Protein AF-A0A1J5S4M0-F1 (afdb_monomer)

Secondary structure (DSSP, 8-state):
----PEEEEEEE-GGGEETTTHHHHHHHGGGSSS---HHHHHHHHHHHHHHHHHHHT--SHHHHHHHHHHHHHHHHHHHHHHHHHHHHHHTTSSEE-TTHHHHHIIIIITS-EEEEEEE--SS-HHHHHHHHHHHHH-TT--SPPPEEETT--TTSGGGPPPTT--SS-TTS-HHHHHHHHHHHHHHHHHHHT-SEEEEES----GGGHHHHHHHHHHHSSTT--EEEEESTTHHHHHHHHHHHH--SSS--EEEEEETTEEEEEEE-

Mean predicted aligned error: 3.97 Å

Organism: NCBI:txid410659

pLDDT: mean 93.44, std 8.85, range [45.59, 98.75]

Foldseek 3Di:
DPDPAAAEEEEEEQQQKPCQCVLLQVLCVVVDPDHDDSVNSQVVLLVLQVLLQVLLPDDDPVSVVVNVVSVVVNLVSLLSSLVSLVVCVVVVVMAGPPLLLVCCCPPPLVGRHRYAYEYCGQECRSQVVVQVSCCVRPVPPPDRRHYQHLQYHSVDSNSGHGFQDALDGSSDDPVSSVVNVVSLVVLLCSLQQGAEYEYYRDPLDPSPVRVLQSNLSSLPHLNYAEYEYEEQVSVNVLVSVVVSVVDPPRNRWYWYDHSVGPPDIDGD

Sequence (268 aa):
MNLSFEKVILIVGAGAVENSWQPIIKVLEPEYNFEFDSDAANCFLALMVYQLRFLANQKDENSKQYLKQMLFDFTEIKSRVARELITFQKNKLISPRKEYFSILDKFIFQKHVKFALMSTNWDTVIDDATNYYGHSNEPISNGLIPTFHIHGSIVNPSGLYLPSEITKEPYRTESEDLNMIKNHATVAKAIADCNRVILYGLSLDPLDAELLQILGIGWDSDNLREIIVINPDHKKIAKRVKLVLNDFKRNINLIAYSPDDLTTKIQY

Nearest PDB structures (foldseek):
  6dg6-assembly5_E  TM=7.334E-01  e=8.922E-01  synthetic construct
  2zcv-assembly1_A  TM=5.964E-01  e=5.011E-01  Escherichia coli
  1as0-assembly1_A  TM=1.544E-01  e=3.143E-02  Rattus norvegicus
  2xtz-assembly1_A  TM=1.406E-01  e=4.194E-02  Arabidopsis thaliana

Structure (mmCIF, N/CA/C/O backbone):
data_AF-A0A1J5S4M0-F1
#
_entry.id   AF-A0A1J5S4M0-F1
#
loop_
_atom_site.group_PDB
_atom_site.id
_atom_site.type_symbol
_atom_site.label_atom_id
_atom_site.label_alt_id
_atom_site.label_comp_id
_atom_site.label_asym_id
_atom_site.label_entity_id
_atom_site.label_seq_id
_atom_site.pdbx_PDB_ins_code
_atom_site.Cartn_x
_atom_site.Cartn_y
_atom_site.Cartn_z
_atom_site.occupancy
_atom_site.B_iso_or_equiv
_atom_site.auth_seq_id
_atom_site.auth_comp_id
_atom_site.auth_asym_id
_atom_site.auth_atom_id
_atom_site.pdbx_PDB_model_num
ATOM 1 N N . MET A 1 1 ? -14.755 -17.682 31.868 1.00 45.59 1 MET A N 1
ATOM 2 C CA . MET A 1 1 ? -15.497 -17.257 30.660 1.00 45.59 1 MET A CA 1
ATOM 3 C C . MET A 1 1 ? -14.477 -16.811 29.630 1.00 45.59 1 MET A C 1
ATOM 5 O O . MET A 1 1 ? -13.685 -15.938 29.954 1.00 45.59 1 MET A O 1
ATOM 9 N N . ASN A 1 2 ? -14.448 -17.413 28.439 1.00 46.53 2 ASN A N 1
ATOM 10 C CA . ASN A 1 2 ? -13.639 -16.889 27.336 1.00 46.53 2 ASN A CA 1
ATOM 11 C C . ASN A 1 2 ? -14.359 -15.663 26.774 1.00 46.53 2 ASN A C 1
ATOM 13 O O . ASN A 1 2 ? -15.313 -15.811 26.015 1.00 46.53 2 ASN A O 1
ATOM 17 N N . LEU A 1 3 ? -13.942 -14.464 27.179 1.00 55.22 3 LEU A N 1
ATOM 18 C CA . LEU A 1 3 ? -14.345 -13.250 26.477 1.00 55.22 3 LEU A CA 1
ATOM 19 C C . LEU A 1 3 ? -13.780 -13.349 25.055 1.00 55.22 3 LEU A C 1
ATOM 21 O O . LEU A 1 3 ? -12.567 -13.454 24.867 1.00 55.22 3 LEU A O 1
ATOM 25 N N . SER A 1 4 ? -14.654 -13.394 24.049 1.00 75.50 4 SER A N 1
ATOM 26 C CA . SER A 1 4 ? -14.217 -13.341 22.657 1.00 75.50 4 SER A CA 1
ATOM 27 C C . SER A 1 4 ? -13.712 -11.928 22.378 1.00 75.50 4 SER A C 1
ATOM 29 O O . SER A 1 4 ? -14.512 -11.005 22.232 1.00 75.50 4 SER A O 1
ATOM 31 N N . PHE A 1 5 ? -12.394 -11.753 22.344 1.00 84.88 5 PHE A N 1
ATOM 32 C CA . PHE A 1 5 ? -11.784 -10.492 21.934 1.00 84.88 5 PHE A CA 1
ATOM 33 C C . PHE A 1 5 ? -12.183 -10.160 20.496 1.00 84.88 5 PHE A C 1
ATOM 35 O O . PHE A 1 5 ? -12.108 -11.025 19.618 1.00 84.88 5 PHE A O 1
ATOM 42 N N . GLU A 1 6 ? -12.565 -8.908 20.257 1.00 92.31 6 GLU A N 1
ATOM 43 C CA . GLU A 1 6 ? -12.747 -8.390 18.904 1.00 92.31 6 GLU A CA 1
ATOM 44 C C . GLU A 1 6 ? -11.387 -8.364 18.197 1.00 92.31 6 GLU A C 1
ATOM 46 O O . GLU A 1 6 ? -10.400 -7.885 18.755 1.00 92.31 6 GLU A O 1
ATOM 51 N N . LYS A 1 7 ? -11.317 -8.899 16.978 1.00 95.38 7 LYS A N 1
ATOM 52 C CA . LYS A 1 7 ? -10.105 -8.856 16.155 1.00 95.38 7 LYS A CA 1
ATOM 53 C C . LYS A 1 7 ? -10.170 -7.659 15.214 1.00 95.38 7 LYS A C 1
ATOM 55 O O . LYS A 1 7 ? -11.070 -7.591 14.373 1.00 95.38 7 LYS A O 1
ATOM 60 N N . VAL A 1 8 ? -9.221 -6.742 15.346 1.00 96.38 8 VAL A N 1
ATOM 61 C CA . VAL A 1 8 ? -9.161 -5.494 14.585 1.00 96.38 8 VAL A CA 1
ATOM 62 C C . VAL A 1 8 ? -7.879 -5.447 13.768 1.00 96.38 8 VAL A C 1
ATOM 64 O O . VAL A 1 8 ? -6.795 -5.725 14.281 1.00 96.38 8 VAL A O 1
ATOM 67 N N . ILE A 1 9 ? -8.005 -5.060 12.504 1.00 97.88 9 ILE A N 1
ATOM 68 C CA . ILE A 1 9 ? -6.868 -4.753 11.638 1.00 97.88 9 ILE A CA 1
ATOM 69 C C . ILE A 1 9 ? -6.902 -3.273 11.284 1.00 97.88 9 ILE A C 1
ATOM 71 O O . ILE A 1 9 ? -7.934 -2.764 10.847 1.00 97.88 9 ILE A O 1
ATOM 75 N N . LEU A 1 10 ? -5.764 -2.601 11.437 1.00 98.50 10 LEU A N 1
ATOM 76 C CA . LEU A 1 10 ? -5.529 -1.274 10.875 1.00 98.50 10 LEU A CA 1
ATOM 77 C C . LEU A 1 10 ? -4.676 -1.430 9.619 1.00 98.50 10 LEU A C 1
ATOM 79 O O . LEU A 1 10 ? -3.572 -1.957 9.697 1.00 98.50 10 LEU A O 1
ATOM 83 N N . ILE A 1 11 ? -5.188 -0.972 8.481 1.00 98.62 11 ILE A N 1
ATOM 84 C CA . ILE A 1 11 ? -4.469 -0.926 7.210 1.00 98.62 11 ILE A CA 1
ATOM 85 C C . ILE A 1 11 ? -4.156 0.535 6.903 1.00 98.62 11 ILE A C 1
ATOM 87 O O . ILE A 1 11 ? -5.069 1.356 6.759 1.00 98.62 11 ILE A O 1
ATOM 91 N N . VAL A 1 12 ? -2.869 0.859 6.823 1.00 98.56 12 VAL A N 1
ATOM 92 C CA . VAL A 1 12 ? -2.384 2.219 6.580 1.00 98.56 12 VAL A CA 1
ATOM 93 C C . VAL A 1 12 ? -1.780 2.364 5.192 1.00 98.56 12 VAL A C 1
ATOM 95 O O . VAL A 1 12 ? -1.113 1.456 4.695 1.00 98.56 12 VAL A O 1
ATOM 98 N N . GLY A 1 13 ? -2.017 3.525 4.586 1.00 97.94 13 GLY A N 1
ATOM 99 C CA . GLY A 1 13 ? -1.415 3.927 3.320 1.00 97.94 13 GLY A CA 1
ATOM 100 C C . GLY A 1 13 ? -0.542 5.165 3.430 1.00 97.94 13 GLY A C 1
ATOM 101 O O . GLY A 1 13 ? -0.334 5.710 4.517 1.00 97.94 13 GLY A O 1
ATOM 102 N N . ALA A 1 14 ? -0.055 5.642 2.283 1.00 97.38 14 ALA A N 1
ATOM 103 C CA . ALA A 1 14 ? 0.896 6.752 2.226 1.00 97.38 14 ALA A CA 1
ATOM 104 C C . ALA A 1 14 ? 0.300 8.046 2.799 1.00 97.38 14 ALA A C 1
ATOM 106 O O . ALA A 1 14 ? 1.023 8.900 3.307 1.00 97.38 14 ALA A O 1
ATOM 107 N N . GLY A 1 15 ? -1.031 8.175 2.781 1.00 97.75 15 GLY A N 1
ATOM 108 C CA . GLY A 1 15 ? -1.745 9.281 3.404 1.00 97.75 15 GLY A CA 1
ATOM 109 C C . GLY A 1 15 ? -1.655 9.305 4.932 1.00 97.75 15 GLY A C 1
ATOM 110 O O . GLY A 1 15 ? -1.997 10.328 5.505 1.00 97.75 15 GLY A O 1
ATOM 111 N N . ALA A 1 16 ? -1.193 8.241 5.597 1.00 98.31 16 ALA A N 1
ATOM 112 C CA . ALA A 1 16 ? -0.972 8.212 7.046 1.00 98.31 16 ALA A CA 1
ATOM 113 C C . ALA A 1 16 ? 0.348 8.881 7.475 1.00 98.31 16 ALA A C 1
ATOM 115 O O . ALA A 1 16 ? 0.524 9.190 8.656 1.00 98.31 16 ALA A O 1
ATOM 116 N N . VAL A 1 17 ? 1.260 9.109 6.525 1.00 98.56 17 VAL A N 1
ATOM 117 C CA . VAL A 1 17 ? 2.604 9.648 6.749 1.00 98.56 17 VAL A CA 1
ATOM 118 C C . VAL A 1 17 ? 2.726 11.005 6.052 1.00 98.56 17 VAL A C 1
ATOM 120 O O . VAL A 1 17 ? 2.427 11.154 4.866 1.00 98.56 17 VAL A O 1
ATOM 123 N N . GLU A 1 18 ? 3.142 12.022 6.798 1.00 98.31 18 GLU A N 1
ATOM 124 C CA . GLU A 1 18 ? 3.438 13.350 6.266 1.00 98.31 18 GLU A CA 1
ATOM 125 C C . GLU A 1 18 ? 4.627 13.270 5.310 1.00 98.31 18 GLU A C 1
ATOM 127 O O . GLU A 1 18 ? 5.632 12.631 5.614 1.00 98.31 18 GLU A O 1
ATOM 132 N N . ASN A 1 19 ? 4.505 13.918 4.147 1.00 97.94 19 ASN A N 1
ATOM 133 C CA . ASN A 1 19 ? 5.546 13.971 3.114 1.00 97.94 19 ASN A CA 1
ATOM 134 C C . ASN A 1 19 ? 6.001 12.601 2.574 1.00 97.94 19 ASN A C 1
ATOM 136 O O . ASN A 1 19 ? 7.092 12.498 2.019 1.00 97.94 19 ASN A O 1
ATOM 140 N N . SER A 1 20 ? 5.171 11.560 2.682 1.00 97.50 20 SER A N 1
ATOM 141 C CA . SER A 1 20 ? 5.518 10.175 2.317 1.00 97.50 20 SER A CA 1
ATOM 142 C C . SER A 1 20 ? 6.059 9.982 0.898 1.00 97.50 20 SER A C 1
ATOM 144 O O . SER A 1 20 ? 6.925 9.138 0.691 1.00 97.50 20 SER A O 1
ATOM 146 N N . TRP A 1 21 ? 5.600 10.781 -0.070 1.00 97.75 21 TRP A N 1
ATOM 147 C CA . TRP A 1 21 ? 6.059 10.714 -1.463 1.00 97.75 21 TRP A CA 1
ATOM 148 C C . TRP A 1 21 ? 7.329 11.523 -1.760 1.00 97.75 21 TRP A C 1
ATOM 150 O O . TRP A 1 21 ? 7.978 11.275 -2.773 1.00 97.75 21 TRP A O 1
ATOM 160 N N . GLN A 1 22 ? 7.728 12.451 -0.887 1.00 98.12 22 GLN A N 1
ATOM 161 C CA . GLN A 1 22 ? 8.895 13.317 -1.114 1.00 98.12 22 GLN A CA 1
ATOM 162 C C . GLN A 1 22 ? 10.226 12.558 -1.300 1.00 98.12 22 GLN A C 1
ATOM 164 O O . GLN A 1 22 ? 10.984 12.923 -2.199 1.00 98.12 22 GLN A O 1
ATOM 169 N N . PRO A 1 23 ? 10.525 11.477 -0.549 1.00 98.06 23 PRO A N 1
ATOM 170 C CA . PRO A 1 23 ? 11.720 10.668 -0.793 1.00 98.06 23 PRO A CA 1
ATOM 171 C C . PRO A 1 23 ? 11.726 10.023 -2.185 1.00 98.06 23 PRO A C 1
ATOM 173 O O . PRO A 1 23 ? 12.778 9.904 -2.804 1.00 98.06 23 PRO A O 1
ATOM 176 N N . ILE A 1 24 ? 10.554 9.613 -2.685 1.00 97.69 24 ILE A N 1
ATOM 177 C CA . ILE A 1 24 ? 10.406 8.981 -4.001 1.00 97.69 24 ILE A CA 1
ATOM 178 C C . ILE A 1 24 ? 10.642 10.028 -5.090 1.00 97.69 24 ILE A C 1
ATOM 180 O O . ILE A 1 24 ? 11.459 9.812 -5.980 1.00 97.69 24 ILE A O 1
ATOM 184 N N . ILE A 1 25 ? 9.977 11.179 -4.974 1.00 97.69 25 ILE A N 1
ATOM 185 C CA . ILE A 1 25 ? 10.118 12.318 -5.888 1.00 97.69 25 ILE A CA 1
ATOM 186 C C . ILE A 1 25 ? 11.590 12.723 -6.010 1.00 97.69 25 ILE A C 1
ATOM 188 O O . ILE A 1 25 ? 12.125 12.762 -7.113 1.00 97.69 25 ILE A O 1
ATOM 192 N N . LYS A 1 26 ? 12.291 12.882 -4.882 1.00 96.88 26 LYS A N 1
ATOM 193 C CA . LYS A 1 26 ? 13.714 13.249 -4.861 1.00 96.88 26 LYS A CA 1
ATOM 194 C C . LYS A 1 26 ? 14.628 12.240 -5.566 1.00 96.88 26 LYS A C 1
ATOM 196 O O . LYS A 1 26 ? 15.688 12.614 -6.063 1.00 96.88 26 LYS A O 1
ATOM 201 N N . VAL A 1 27 ? 14.257 10.958 -5.586 1.00 96.56 27 VAL A N 1
ATOM 202 C CA . VAL A 1 27 ? 15.018 9.930 -6.310 1.00 96.56 27 VAL A CA 1
ATOM 203 C C . VAL A 1 27 ? 14.788 10.022 -7.814 1.00 96.56 27 VAL A C 1
ATOM 205 O O . VAL A 1 27 ? 15.742 9.791 -8.557 1.00 96.56 27 VAL A O 1
ATOM 208 N N . LEU A 1 28 ? 13.565 10.344 -8.242 1.00 95.31 28 LEU A N 1
ATOM 209 C CA . LEU A 1 28 ? 13.167 10.378 -9.649 1.00 95.31 28 LEU A CA 1
ATOM 210 C C . LEU A 1 28 ? 13.537 11.701 -10.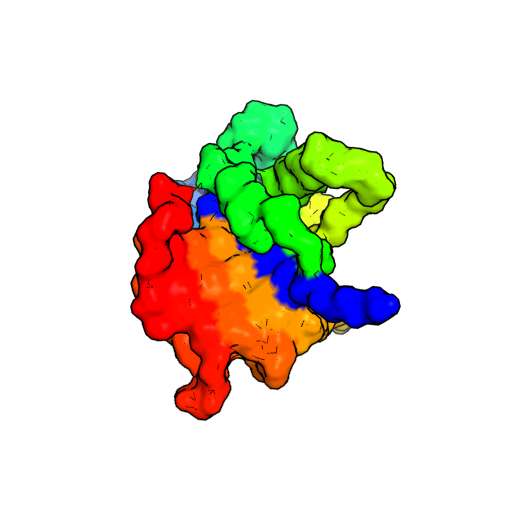337 1.00 95.31 28 LEU A C 1
ATOM 212 O O . LEU A 1 28 ? 14.065 11.672 -11.442 1.00 95.31 28 LEU A O 1
ATOM 216 N N . GLU A 1 29 ? 13.330 12.851 -9.694 1.00 93.31 29 GLU A N 1
ATOM 217 C CA . GLU A 1 29 ? 13.546 14.184 -10.288 1.00 93.31 29 GLU A CA 1
ATOM 218 C C . GLU A 1 29 ? 14.897 14.372 -11.004 1.00 93.31 29 GLU A C 1
ATOM 220 O O . GLU A 1 29 ? 14.894 14.888 -12.119 1.00 93.31 29 GLU A O 1
ATOM 225 N N . PRO A 1 30 ? 16.059 13.953 -10.458 1.00 89.38 30 PRO A N 1
ATOM 226 C CA . PRO A 1 30 ? 17.343 14.197 -11.118 1.00 89.38 30 PRO A CA 1
ATOM 227 C C . PRO A 1 30 ? 17.519 13.464 -12.454 1.00 89.38 30 PRO A C 1
ATOM 229 O O . PRO A 1 30 ? 18.413 13.805 -13.226 1.00 89.38 30 PRO A O 1
ATOM 232 N N . GLU A 1 31 ? 16.718 12.431 -12.710 1.00 83.12 31 GLU A N 1
ATOM 233 C CA . GLU A 1 31 ? 16.812 11.611 -13.918 1.00 83.12 31 GLU A CA 1
ATOM 234 C C . GLU A 1 31 ? 15.935 12.117 -15.058 1.00 83.12 31 GLU A C 1
ATOM 236 O O . GLU A 1 31 ? 16.174 11.760 -16.215 1.00 83.12 31 GLU A O 1
ATOM 241 N N . TYR A 1 32 ? 14.934 12.947 -14.757 1.00 82.94 32 TYR A N 1
ATOM 242 C CA . TYR A 1 32 ? 13.936 13.345 -15.738 1.00 82.94 32 TYR A CA 1
ATOM 243 C C . TYR A 1 32 ? 13.720 14.856 -15.745 1.00 82.94 32 TYR A C 1
ATOM 245 O O . TYR A 1 32 ? 13.587 15.508 -14.719 1.00 82.94 32 TYR A O 1
ATOM 253 N N . ASN A 1 33 ? 13.625 15.425 -16.945 1.00 83.12 33 ASN A N 1
ATOM 254 C CA . ASN A 1 33 ? 13.438 16.864 -17.144 1.00 83.12 33 ASN A CA 1
ATOM 255 C C . ASN A 1 33 ? 11.969 17.304 -16.971 1.00 83.12 33 ASN A C 1
ATOM 257 O O . ASN A 1 33 ? 11.473 18.107 -17.763 1.00 83.12 33 ASN A O 1
ATOM 261 N N . PHE A 1 34 ? 11.250 16.757 -15.989 1.00 87.50 34 PHE A N 1
ATOM 262 C CA . PHE A 1 34 ? 9.882 17.164 -15.666 1.00 87.50 34 PHE A CA 1
ATOM 263 C C . PHE A 1 34 ? 9.623 17.129 -14.157 1.00 87.50 34 PHE A C 1
ATOM 265 O O . PHE A 1 34 ? 10.281 16.407 -13.414 1.00 87.50 34 PHE A O 1
ATOM 272 N N . GLU A 1 35 ? 8.671 17.949 -13.715 1.00 90.81 35 GLU A N 1
ATOM 273 C CA . GLU A 1 35 ? 8.279 18.064 -12.310 1.00 90.81 35 GLU A CA 1
ATOM 274 C C . GLU A 1 35 ? 7.482 16.832 -11.865 1.00 90.81 35 GLU A C 1
ATOM 276 O O . GLU A 1 35 ? 6.580 16.378 -12.575 1.00 90.81 35 GLU A O 1
ATOM 281 N N . PHE A 1 36 ? 7.802 16.305 -10.684 1.00 93.56 36 PHE A N 1
ATOM 282 C CA . PHE A 1 36 ? 7.083 15.188 -10.085 1.00 93.56 36 PHE A CA 1
ATOM 283 C C . PHE A 1 36 ? 6.267 15.651 -8.879 1.00 93.56 36 PHE A C 1
ATOM 285 O O . PHE A 1 36 ? 6.813 16.105 -7.877 1.00 93.56 36 PHE A O 1
ATOM 292 N N . ASP A 1 37 ? 4.958 15.423 -8.928 1.00 95.62 37 ASP A N 1
ATOM 293 C CA . ASP A 1 37 ? 4.150 15.272 -7.721 1.00 95.62 37 ASP A CA 1
ATOM 294 C C . ASP A 1 37 ? 3.962 13.780 -7.372 1.00 95.62 37 ASP A C 1
ATOM 296 O O . ASP A 1 37 ? 4.528 12.881 -8.007 1.00 95.62 37 ASP A O 1
ATOM 300 N N . SER A 1 38 ? 3.173 13.493 -6.332 1.00 94.81 38 SER A N 1
ATOM 301 C CA . SER A 1 38 ? 2.902 12.111 -5.916 1.00 94.81 38 SER A CA 1
ATOM 302 C C . SER A 1 38 ? 2.201 11.279 -6.993 1.00 94.81 38 SER A C 1
ATOM 304 O O . SER A 1 38 ? 2.439 10.076 -7.073 1.00 94.81 38 SER A O 1
ATOM 306 N N . ASP A 1 39 ? 1.328 11.890 -7.798 1.00 94.88 39 ASP A N 1
ATOM 307 C CA . ASP A 1 39 ? 0.567 11.181 -8.830 1.00 94.88 39 ASP A CA 1
ATOM 308 C C . ASP A 1 39 ? 1.445 10.894 -10.053 1.00 94.88 39 ASP A C 1
ATOM 310 O O . ASP A 1 39 ? 1.473 9.765 -10.546 1.00 94.88 39 ASP A O 1
ATOM 314 N N . ALA A 1 40 ? 2.256 11.870 -10.468 1.00 95.69 40 ALA A N 1
ATOM 315 C CA . ALA A 1 40 ? 3.255 11.718 -11.517 1.00 95.69 40 ALA A CA 1
ATOM 316 C C . ALA A 1 40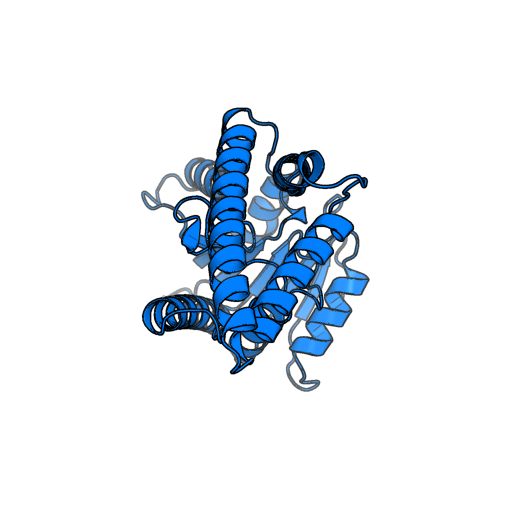 ? 4.285 10.636 -11.162 1.00 95.69 40 ALA A C 1
ATOM 318 O O . ALA A 1 40 ? 4.591 9.787 -12.001 1.00 95.69 40 ALA A O 1
ATOM 319 N N . ALA A 1 41 ? 4.775 10.606 -9.917 1.00 96.06 41 ALA A N 1
ATOM 320 C CA . ALA A 1 41 ? 5.699 9.570 -9.452 1.00 96.06 41 ALA A CA 1
ATOM 321 C C . ALA A 1 41 ? 5.043 8.179 -9.476 1.00 96.06 41 ALA A C 1
ATOM 323 O O . ALA A 1 41 ? 5.632 7.218 -9.973 1.00 96.06 41 ALA A O 1
ATOM 324 N N . ASN A 1 42 ? 3.801 8.077 -8.996 1.00 95.69 42 ASN A N 1
ATOM 325 C CA . ASN A 1 42 ? 3.028 6.837 -9.011 1.00 95.69 42 ASN A CA 1
ATOM 326 C C . ASN A 1 42 ? 2.802 6.316 -10.447 1.00 95.69 42 ASN A C 1
ATOM 328 O O . ASN A 1 42 ? 3.066 5.148 -10.740 1.00 95.69 42 ASN A O 1
ATOM 332 N N . CYS A 1 43 ? 2.391 7.195 -11.366 1.00 95.88 43 CYS A N 1
ATOM 333 C CA . CYS A 1 43 ? 2.196 6.871 -12.780 1.00 95.88 43 CYS A CA 1
ATOM 334 C C . CYS A 1 43 ? 3.503 6.481 -13.477 1.00 95.88 43 CYS A C 1
ATOM 336 O O . CYS A 1 43 ? 3.521 5.542 -14.272 1.00 95.88 43 CYS A O 1
ATOM 338 N N . PHE A 1 44 ? 4.599 7.179 -13.180 1.00 95.75 44 PHE A N 1
ATOM 339 C CA . PHE A 1 44 ? 5.907 6.889 -13.757 1.00 95.75 44 PHE A CA 1
ATOM 340 C C . PHE A 1 44 ? 6.389 5.484 -13.380 1.00 95.75 44 PHE A C 1
ATOM 342 O O . PHE A 1 44 ? 6.766 4.700 -14.252 1.00 95.75 44 PHE A O 1
ATO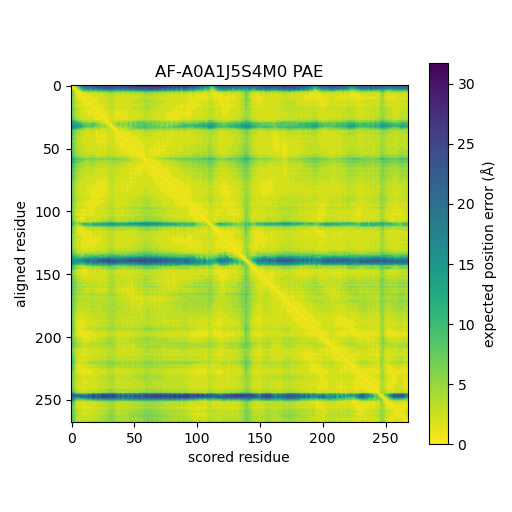M 349 N N . LEU A 1 45 ? 6.302 5.121 -12.098 1.00 96.44 45 LEU A N 1
ATOM 350 C CA . LEU A 1 45 ? 6.680 3.783 -11.646 1.00 96.44 45 LEU A CA 1
ATOM 351 C C . LEU A 1 45 ? 5.764 2.700 -12.246 1.00 96.44 45 LEU A C 1
ATOM 353 O O . LEU A 1 45 ? 6.255 1.649 -12.658 1.00 96.44 45 LEU A O 1
ATOM 357 N N . ALA A 1 46 ? 4.461 2.970 -12.386 1.00 97.06 46 ALA A N 1
ATOM 358 C CA . ALA A 1 46 ? 3.536 2.064 -13.073 1.00 97.06 46 ALA A CA 1
ATOM 359 C C . ALA A 1 46 ? 3.895 1.870 -14.559 1.00 97.06 46 ALA A C 1
ATOM 361 O O . ALA A 1 46 ? 3.827 0.753 -15.083 1.00 97.06 46 ALA A O 1
ATOM 362 N N . LEU A 1 47 ? 4.324 2.936 -15.243 1.00 96.38 47 LEU A N 1
ATOM 363 C CA . LEU A 1 47 ? 4.787 2.868 -16.629 1.00 96.38 47 LEU A CA 1
ATOM 364 C C . LEU A 1 47 ? 6.032 1.982 -16.758 1.00 96.38 47 LEU A C 1
ATOM 366 O O . LEU A 1 47 ? 6.090 1.155 -17.669 1.00 96.38 47 LEU A O 1
ATOM 370 N N . MET A 1 48 ? 6.992 2.102 -15.836 1.00 96.19 48 MET A N 1
ATOM 371 C CA . MET A 1 48 ? 8.172 1.231 -15.809 1.00 96.19 48 MET A CA 1
ATOM 372 C C . MET A 1 48 ? 7.788 -0.247 -15.667 1.00 96.19 48 MET A C 1
ATOM 374 O O . MET A 1 48 ? 8.289 -1.092 -16.410 1.00 96.19 48 MET A O 1
ATOM 378 N N . VAL A 1 49 ? 6.860 -0.564 -14.757 1.00 97.50 49 VAL A N 1
ATOM 379 C CA . VAL A 1 49 ? 6.342 -1.931 -14.572 1.00 97.50 49 VAL A CA 1
ATOM 380 C C . VAL A 1 49 ? 5.700 -2.449 -15.859 1.00 97.50 49 VAL A C 1
ATOM 382 O O . VAL A 1 49 ? 5.968 -3.573 -16.290 1.00 97.50 49 VAL A O 1
ATOM 385 N N . TYR A 1 50 ? 4.891 -1.626 -16.530 1.00 97.62 50 TYR A N 1
ATOM 386 C CA . TYR A 1 50 ? 4.288 -2.006 -17.805 1.00 97.62 50 TYR A CA 1
ATOM 387 C C . TYR A 1 50 ? 5.336 -2.263 -18.899 1.00 97.62 50 TYR A C 1
ATOM 389 O O . TYR A 1 50 ? 5.226 -3.241 -19.640 1.00 97.62 50 TYR A O 1
ATOM 397 N N . GLN A 1 51 ? 6.376 -1.432 -18.989 1.00 97.31 51 GLN A N 1
ATOM 398 C CA . GLN A 1 51 ? 7.469 -1.620 -19.946 1.00 97.31 51 GLN A CA 1
ATOM 399 C C . GLN A 1 51 ? 8.235 -2.926 -19.693 1.00 97.31 51 GLN A C 1
ATOM 401 O O . GLN A 1 51 ? 8.500 -3.668 -20.641 1.00 97.31 51 GLN A O 1
ATOM 406 N N . LEU A 1 52 ? 8.518 -3.260 -18.430 1.00 97.75 52 LEU A N 1
ATOM 407 C CA . LEU A 1 52 ? 9.128 -4.542 -18.065 1.00 97.75 52 LEU A CA 1
ATOM 408 C C . LEU A 1 52 ? 8.261 -5.726 -18.499 1.00 97.75 52 LEU A C 1
ATOM 410 O O . LEU A 1 52 ? 8.766 -6.660 -19.123 1.00 97.75 52 LEU A O 1
ATOM 414 N N . ARG A 1 53 ? 6.947 -5.676 -18.241 1.00 97.75 53 ARG A N 1
ATOM 415 C CA . ARG A 1 53 ? 6.003 -6.706 -18.710 1.00 97.75 53 ARG A CA 1
ATOM 416 C C . ARG A 1 53 ? 6.004 -6.832 -20.224 1.00 97.75 53 ARG A C 1
ATOM 418 O O . ARG A 1 53 ? 5.992 -7.945 -20.747 1.00 97.75 53 ARG A O 1
ATOM 425 N N . PHE A 1 54 ? 5.994 -5.705 -20.930 1.00 97.75 54 PHE A N 1
ATOM 426 C CA . PHE A 1 54 ? 5.999 -5.692 -22.385 1.00 97.75 54 PHE A CA 1
ATOM 427 C C . PHE A 1 54 ? 7.251 -6.383 -22.936 1.00 97.75 54 PHE A C 1
ATOM 429 O O . PHE A 1 54 ? 7.119 -7.285 -23.764 1.00 97.75 54 PHE A O 1
ATOM 436 N N . LEU A 1 55 ? 8.435 -6.012 -22.436 1.00 97.81 55 LEU A N 1
ATOM 437 C CA . LEU A 1 55 ? 9.719 -6.576 -22.859 1.00 97.81 55 LEU A CA 1
ATOM 438 C C . LEU A 1 55 ? 9.866 -8.056 -22.490 1.00 97.81 55 LEU A C 1
ATOM 440 O O . LEU A 1 55 ? 10.329 -8.840 -23.314 1.00 97.81 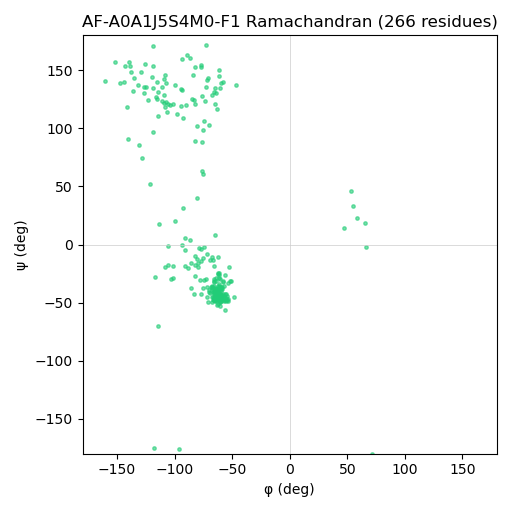55 LEU A O 1
ATOM 444 N N . ALA A 1 56 ? 9.422 -8.459 -21.298 1.00 97.38 56 ALA A N 1
ATOM 445 C CA . ALA A 1 56 ? 9.475 -9.851 -20.842 1.00 97.38 56 ALA A CA 1
ATOM 446 C C . ALA A 1 56 ? 8.651 -10.815 -21.707 1.00 97.38 56 ALA A C 1
ATOM 448 O O . ALA A 1 56 ? 8.952 -12.005 -21.767 1.00 97.38 56 ALA A O 1
ATOM 449 N N . ASN A 1 57 ? 7.633 -10.307 -22.405 1.00 96.81 57 ASN A N 1
ATOM 450 C CA . ASN A 1 57 ? 6.809 -11.099 -23.315 1.00 96.81 57 ASN A CA 1
ATOM 451 C C . ASN A 1 57 ? 7.327 -11.118 -24.766 1.00 96.81 57 ASN A C 1
ATOM 453 O O . ASN A 1 57 ? 6.769 -11.836 -25.601 1.00 96.81 57 ASN A O 1
ATOM 457 N N . GLN A 1 58 ? 8.380 -10.359 -25.090 1.00 96.94 58 GLN A N 1
ATOM 458 C CA . GLN A 1 58 ? 8.990 -10.380 -26.420 1.00 96.94 58 GLN A CA 1
ATOM 459 C C . GLN A 1 58 ? 9.966 -11.552 -26.576 1.00 96.94 58 GLN A C 1
ATOM 461 O O . GLN A 1 58 ? 10.556 -12.043 -25.615 1.00 96.94 58 GLN A O 1
ATOM 466 N N . LYS A 1 59 ? 10.150 -12.013 -27.819 1.00 94.50 59 LYS A N 1
ATOM 467 C CA . LYS A 1 59 ? 11.001 -13.176 -28.134 1.00 94.50 59 LYS A CA 1
ATOM 468 C C . LYS A 1 59 ? 12.335 -12.817 -28.789 1.00 94.50 59 LYS A C 1
ATOM 470 O O . LYS A 1 59 ? 13.220 -13.672 -28.819 1.00 94.50 59 LYS A O 1
ATOM 475 N N . ASP A 1 60 ? 12.475 -11.610 -29.332 1.00 97.19 60 ASP A N 1
ATOM 476 C CA . ASP A 1 60 ? 13.673 -11.188 -30.055 1.00 97.19 60 ASP A CA 1
ATOM 477 C C . ASP A 1 60 ? 14.837 -10.837 -29.110 1.00 97.19 60 ASP A C 1
ATOM 479 O O . ASP A 1 60 ? 14.641 -10.458 -27.955 1.00 97.19 60 ASP A O 1
ATOM 483 N N . GLU A 1 61 ? 16.070 -10.982 -29.603 1.00 96.06 61 GLU A N 1
ATOM 484 C CA . GLU A 1 61 ? 17.283 -10.776 -28.799 1.00 96.06 61 GLU A CA 1
ATOM 485 C C . GLU A 1 61 ? 17.468 -9.322 -28.346 1.00 96.06 61 GLU A C 1
ATOM 487 O O . GLU A 1 61 ? 17.950 -9.089 -27.236 1.00 96.06 61 GLU A O 1
ATOM 492 N N . ASN A 1 62 ? 17.028 -8.344 -29.147 1.00 96.19 62 ASN A N 1
ATOM 493 C CA . ASN A 1 62 ? 17.131 -6.936 -28.766 1.00 96.19 62 ASN A CA 1
ATOM 494 C C . ASN A 1 62 ? 16.255 -6.662 -27.539 1.00 96.19 62 ASN A C 1
ATOM 496 O O . ASN A 1 62 ? 16.738 -6.109 -26.553 1.00 96.19 62 ASN A O 1
ATOM 500 N N . SER A 1 63 ? 14.997 -7.113 -27.548 1.00 96.56 63 SER A N 1
ATOM 501 C CA . SER A 1 63 ? 14.090 -6.968 -26.404 1.00 96.56 63 SER A CA 1
ATOM 502 C C . SER A 1 63 ? 14.620 -7.644 -25.137 1.00 96.56 63 SER A C 1
ATOM 504 O O . SER A 1 63 ? 14.493 -7.076 -24.054 1.00 96.56 63 SER A O 1
ATOM 506 N N . LYS A 1 64 ? 15.276 -8.809 -25.243 1.00 95.69 64 LYS A N 1
ATOM 507 C CA . LYS A 1 64 ? 15.924 -9.466 -24.089 1.00 95.69 64 LYS A CA 1
ATOM 508 C C . LYS A 1 64 ? 17.084 -8.644 -23.528 1.00 95.69 64 LYS A C 1
ATOM 510 O O . LYS A 1 64 ? 17.240 -8.553 -22.310 1.00 95.69 64 LYS A O 1
ATOM 515 N N . GLN A 1 65 ? 17.896 -8.040 -24.397 1.00 96.25 65 GLN A N 1
ATOM 516 C CA . GLN A 1 65 ? 18.983 -7.162 -23.970 1.00 96.25 65 GLN A CA 1
ATOM 517 C C . GLN A 1 65 ? 18.440 -5.909 -23.270 1.00 96.25 65 GLN A C 1
ATOM 519 O O . GLN A 1 65 ? 18.930 -5.555 -22.197 1.00 96.25 65 GLN A O 1
ATOM 524 N N . TYR A 1 66 ? 17.397 -5.285 -23.828 1.00 97.12 66 TYR A N 1
ATOM 525 C CA . TYR A 1 66 ? 16.721 -4.148 -23.200 1.00 97.12 66 TYR A CA 1
ATOM 526 C C . TYR A 1 66 ? 16.084 -4.521 -21.862 1.00 97.12 66 TYR A C 1
ATOM 528 O O . TYR A 1 66 ? 16.253 -3.784 -20.895 1.00 97.12 66 TYR A O 1
ATOM 536 N N . LEU A 1 67 ? 15.426 -5.681 -21.766 1.00 97.69 67 LEU A N 1
ATOM 537 C CA . LEU A 1 67 ? 14.857 -6.175 -20.511 1.00 97.69 67 LEU A CA 1
ATOM 538 C C . LEU A 1 67 ? 15.925 -6.287 -19.423 1.00 97.69 67 LEU A C 1
ATOM 540 O O . LEU A 1 67 ? 15.698 -5.860 -18.297 1.00 97.69 67 LEU A O 1
ATOM 544 N N . LYS A 1 68 ? 17.101 -6.833 -19.755 1.00 97.19 68 LYS A N 1
ATOM 545 C CA . LYS A 1 68 ? 18.204 -6.966 -18.798 1.00 97.19 68 LYS A CA 1
ATOM 546 C C . LYS A 1 68 ? 18.667 -5.607 -18.268 1.00 97.19 68 LYS A C 1
ATOM 548 O O . LYS A 1 68 ? 18.904 -5.488 -17.069 1.00 97.19 68 LYS A O 1
ATOM 553 N N . GLN A 1 69 ? 18.788 -4.607 -19.142 1.00 96.81 69 GLN A N 1
ATOM 554 C CA . GLN A 1 69 ? 19.143 -3.248 -18.730 1.00 96.81 69 GLN A CA 1
ATOM 555 C C . GLN A 1 69 ? 18.043 -2.636 -17.858 1.00 96.81 69 GLN A C 1
ATOM 557 O O . GLN A 1 69 ? 18.320 -2.184 -16.754 1.00 96.81 69 GLN A O 1
ATOM 562 N N . MET A 1 70 ? 16.784 -2.715 -18.292 1.00 96.75 70 MET A N 1
ATOM 563 C CA . MET A 1 70 ? 15.665 -2.164 -17.529 1.00 96.75 70 MET A CA 1
ATOM 564 C C . MET A 1 70 ? 15.491 -2.831 -16.163 1.00 96.75 70 MET A C 1
ATOM 566 O O . MET A 1 70 ? 15.150 -2.152 -15.204 1.00 96.75 70 MET A O 1
ATOM 570 N N . LEU A 1 71 ? 15.742 -4.137 -16.039 1.00 97.06 71 LEU A N 1
ATOM 571 C CA . LEU A 1 71 ? 15.719 -4.827 -14.746 1.00 97.06 71 LEU A CA 1
ATOM 572 C C . LEU A 1 71 ? 16.832 -4.348 -13.809 1.00 97.06 71 LEU A C 1
ATOM 574 O O . LEU A 1 71 ? 16.613 -4.258 -12.598 1.00 97.06 71 LEU A O 1
ATOM 578 N N . PHE A 1 72 ? 18.009 -4.031 -14.356 1.00 96.50 72 PHE A N 1
ATOM 579 C CA . PHE A 1 72 ? 19.090 -3.420 -13.588 1.00 96.50 72 PHE A CA 1
ATOM 580 C C . PHE A 1 72 ? 18.660 -2.043 -13.064 1.00 96.50 72 PHE A C 1
ATOM 582 O O . PHE A 1 72 ? 18.682 -1.831 -11.851 1.00 96.50 72 PHE A O 1
ATOM 589 N N . ASP A 1 73 ? 18.165 -1.171 -13.946 1.00 94.62 73 ASP A N 1
ATOM 590 C CA . ASP A 1 73 ? 17.722 0.185 -13.592 1.00 94.62 73 ASP A CA 1
ATOM 591 C C . ASP A 1 73 ? 16.561 0.146 -12.579 1.00 94.62 73 ASP A C 1
ATOM 593 O O . ASP A 1 73 ? 16.546 0.865 -11.582 1.00 94.62 73 ASP A O 1
ATOM 597 N N . PHE A 1 74 ? 15.612 -0.774 -12.769 1.00 95.38 74 PHE A N 1
ATOM 598 C CA . PHE A 1 74 ? 14.485 -1.002 -11.865 1.00 95.38 74 PHE A CA 1
ATOM 599 C C . PHE A 1 74 ? 14.933 -1.417 -10.457 1.00 95.38 74 PHE A C 1
ATOM 601 O O . PHE A 1 74 ? 14.433 -0.903 -9.452 1.00 95.38 74 PHE A O 1
ATOM 608 N N . THR A 1 75 ? 15.912 -2.320 -10.369 1.00 95.94 75 THR A N 1
ATOM 609 C CA . THR A 1 75 ? 16.504 -2.748 -9.092 1.00 95.94 75 THR A CA 1
ATOM 610 C C . THR A 1 75 ? 17.275 -1.606 -8.426 1.00 95.94 75 THR A C 1
ATOM 612 O O . THR A 1 75 ? 17.232 -1.442 -7.198 1.00 95.94 75 THR A O 1
ATOM 615 N N . GLU A 1 76 ? 17.962 -0.785 -9.222 1.00 96.06 76 GLU A N 1
ATOM 616 C CA . GLU A 1 76 ? 18.675 0.392 -8.738 1.00 96.06 76 GLU A CA 1
ATOM 617 C C . GLU A 1 76 ? 17.710 1.433 -8.155 1.00 96.06 76 GLU A C 1
ATOM 619 O O . GLU A 1 76 ? 17.935 1.912 -7.039 1.00 96.06 76 GLU A O 1
ATOM 624 N N . ILE A 1 77 ? 16.602 1.725 -8.845 1.00 96.19 77 ILE A N 1
ATOM 625 C CA . ILE A 1 77 ? 15.567 2.654 -8.373 1.00 96.19 77 ILE A CA 1
ATOM 626 C C . ILE A 1 77 ? 14.984 2.178 -7.044 1.00 96.19 77 ILE A C 1
ATOM 628 O O . ILE A 1 77 ? 14.970 2.954 -6.088 1.00 96.19 77 ILE A O 1
ATOM 632 N N . LYS A 1 78 ? 14.596 0.899 -6.921 1.00 97.38 78 LYS A N 1
ATOM 633 C CA . LYS A 1 78 ? 14.119 0.330 -5.644 1.00 97.38 78 LYS A CA 1
ATOM 634 C C . LYS A 1 78 ? 15.134 0.540 -4.515 1.00 97.38 78 LYS A C 1
ATOM 636 O O . LYS A 1 78 ? 14.783 0.972 -3.415 1.00 97.38 78 LYS A O 1
ATOM 641 N N . SER A 1 79 ? 16.413 0.302 -4.801 1.00 97.81 79 SER A N 1
ATOM 642 C CA . SER A 1 79 ? 17.506 0.474 -3.837 1.00 97.81 79 SER A CA 1
ATOM 643 C C . SER A 1 79 ? 17.735 1.940 -3.449 1.00 97.81 79 SER A C 1
ATOM 645 O O . SER A 1 79 ? 18.064 2.242 -2.300 1.00 97.81 79 SER A O 1
ATOM 647 N N . ARG A 1 80 ? 17.583 2.876 -4.389 1.00 97.62 80 ARG A N 1
ATOM 648 C CA . ARG A 1 80 ? 17.696 4.320 -4.139 1.00 97.62 80 ARG A CA 1
ATOM 649 C C . ARG A 1 80 ? 16.511 4.854 -3.350 1.00 97.62 80 ARG A C 1
ATOM 651 O O . ARG A 1 80 ? 16.736 5.536 -2.356 1.00 97.62 80 ARG A O 1
ATOM 658 N N . VAL A 1 81 ? 15.291 4.471 -3.721 1.00 98.12 81 VAL A N 1
ATOM 659 C CA . VAL A 1 81 ? 14.065 4.788 -2.976 1.00 98.12 81 VAL A CA 1
ATOM 660 C C . VAL A 1 81 ? 14.182 4.320 -1.530 1.00 98.12 81 VAL A C 1
ATOM 662 O O . VAL A 1 81 ? 13.964 5.112 -0.616 1.00 98.12 81 VAL A O 1
ATOM 665 N N . ALA A 1 82 ? 14.611 3.077 -1.297 1.00 98.50 82 ALA A N 1
ATOM 666 C CA . ALA A 1 82 ? 14.784 2.572 0.061 1.00 98.50 82 ALA A CA 1
ATOM 667 C C . ALA A 1 82 ? 15.817 3.379 0.868 1.00 98.50 82 ALA A C 1
ATOM 669 O O . ALA A 1 82 ? 15.564 3.726 2.022 1.00 98.50 82 ALA A O 1
ATOM 670 N N . ARG A 1 83 ? 16.964 3.730 0.267 1.00 98.50 83 ARG A N 1
ATOM 671 C CA . ARG A 1 83 ? 17.981 4.575 0.921 1.00 98.50 83 ARG A CA 1
ATOM 672 C C . ARG A 1 83 ? 17.456 5.970 1.254 1.00 98.50 83 ARG A C 1
ATOM 674 O O . ARG A 1 83 ? 17.744 6.477 2.342 1.00 98.50 83 ARG A O 1
ATOM 681 N N . GLU A 1 84 ? 16.700 6.581 0.348 1.00 98.50 84 GLU A N 1
ATOM 682 C CA . GLU A 1 84 ? 16.167 7.924 0.564 1.00 98.50 84 GLU A CA 1
ATOM 683 C C . GLU A 1 84 ? 15.076 7.920 1.638 1.00 98.50 84 GLU A C 1
ATOM 685 O O . GLU A 1 84 ? 15.102 8.765 2.529 1.00 98.50 84 GLU A O 1
ATOM 690 N N . LEU A 1 85 ? 14.197 6.912 1.650 1.00 98.56 85 LEU A N 1
ATOM 691 C CA . LEU A 1 85 ? 13.208 6.707 2.715 1.00 98.56 85 LEU A CA 1
ATOM 692 C C . LEU A 1 85 ? 13.871 6.547 4.089 1.00 98.56 85 LEU A C 1
ATOM 694 O O . LEU A 1 85 ? 13.501 7.248 5.030 1.00 98.56 85 LEU A O 1
ATOM 698 N N . ILE A 1 86 ? 14.904 5.700 4.198 1.00 98.56 86 ILE A N 1
ATOM 699 C CA . ILE A 1 86 ? 15.694 5.548 5.435 1.00 98.56 86 ILE A CA 1
ATOM 700 C C . ILE A 1 86 ? 16.271 6.899 5.877 1.00 98.56 86 ILE A C 1
ATOM 702 O O . ILE A 1 86 ? 16.273 7.222 7.066 1.00 98.56 86 ILE A O 1
ATOM 706 N N . THR A 1 87 ? 16.776 7.690 4.930 1.00 98.56 87 THR A N 1
ATOM 707 C CA . THR A 1 87 ? 17.372 9.002 5.206 1.00 98.56 87 THR A CA 1
ATOM 708 C C . THR A 1 87 ? 16.323 9.996 5.700 1.00 98.56 87 THR A C 1
ATOM 710 O O . THR A 1 87 ? 16.531 10.640 6.729 1.00 98.56 87 THR A O 1
ATOM 713 N N . PHE A 1 88 ? 15.175 10.088 5.029 1.00 98.62 88 PHE A N 1
ATOM 714 C CA . PHE A 1 88 ? 14.069 10.952 5.441 1.00 98.62 88 PHE A CA 1
ATOM 715 C C . PHE A 1 88 ? 13.517 10.558 6.813 1.00 98.62 88 PHE A C 1
ATOM 717 O O . PHE A 1 88 ? 13.294 11.440 7.641 1.00 98.62 88 PHE A O 1
ATOM 724 N N . GLN A 1 89 ? 13.365 9.260 7.091 1.00 98.25 89 GLN A N 1
ATOM 725 C CA . GLN A 1 89 ? 12.899 8.765 8.388 1.00 98.25 89 GLN A CA 1
ATOM 726 C C . GLN A 1 89 ? 13.889 9.103 9.509 1.00 98.25 89 GLN A C 1
ATOM 728 O O . GLN A 1 89 ? 13.500 9.684 10.523 1.00 98.25 89 GLN A O 1
ATOM 733 N N . LYS A 1 90 ? 15.188 8.828 9.318 1.00 98.25 90 LYS A N 1
ATOM 734 C CA . LYS A 1 90 ? 16.236 9.161 10.304 1.00 98.25 90 LYS A CA 1
ATOM 735 C C . LYS A 1 90 ? 16.312 10.658 10.597 1.00 98.25 90 LYS A C 1
ATOM 737 O O . LYS A 1 90 ? 16.527 11.047 11.743 1.00 98.25 90 LYS A O 1
ATOM 742 N N . ASN A 1 91 ? 16.099 11.484 9.576 1.00 98.44 91 ASN A N 1
ATOM 743 C CA . ASN A 1 91 ? 16.113 12.939 9.691 1.00 98.44 91 ASN A CA 1
ATOM 744 C C . ASN A 1 91 ? 14.754 13.537 10.095 1.00 98.44 91 ASN A C 1
ATOM 746 O O . ASN A 1 91 ? 14.642 14.758 10.167 1.00 98.44 91 ASN A O 1
ATOM 750 N N . LYS A 1 92 ? 13.733 12.707 10.368 1.00 97.88 92 LYS A N 1
ATOM 751 C CA . LYS A 1 92 ? 12.365 13.127 10.727 1.00 97.88 92 LYS A CA 1
ATOM 752 C C . LYS A 1 92 ? 11.717 14.072 9.703 1.00 97.88 92 LYS A C 1
ATOM 754 O O . LYS A 1 92 ? 10.954 14.959 10.070 1.00 97.88 92 LYS A O 1
ATOM 759 N N . LEU A 1 93 ? 12.037 13.891 8.422 1.00 98.50 93 LEU A N 1
ATOM 760 C CA . LEU A 1 93 ? 11.413 14.617 7.305 1.00 98.50 93 LEU A CA 1
ATOM 761 C C . LEU A 1 93 ? 10.075 13.992 6.878 1.00 98.50 93 LEU A C 1
ATOM 763 O O . LEU A 1 93 ? 9.271 14.642 6.211 1.00 98.50 93 LEU A O 1
ATOM 767 N N . ILE A 1 94 ? 9.855 12.741 7.283 1.00 98.62 94 ILE A N 1
ATOM 768 C CA . ILE A 1 94 ? 8.567 12.054 7.262 1.00 98.62 94 ILE A CA 1
ATOM 769 C C . ILE A 1 94 ? 8.195 11.656 8.693 1.00 98.62 94 ILE A C 1
ATOM 771 O O . ILE A 1 94 ? 9.062 11.307 9.500 1.00 98.62 94 ILE A O 1
ATOM 775 N N . SER A 1 95 ? 6.908 11.718 9.005 1.00 98.62 95 SER A N 1
ATOM 776 C CA . SER A 1 95 ? 6.354 11.453 10.337 1.00 98.62 95 SER A CA 1
ATOM 777 C C . SER A 1 95 ? 4.925 10.930 10.222 1.00 98.62 95 SER A C 1
ATOM 779 O O . SER A 1 95 ? 4.265 11.194 9.215 1.00 98.62 95 SER A O 1
ATOM 781 N N . PRO A 1 96 ? 4.399 10.208 11.228 1.00 98.56 96 PRO A N 1
ATOM 782 C CA . PRO A 1 96 ? 2.968 9.945 11.281 1.00 98.56 96 PRO A CA 1
ATOM 783 C C . PRO A 1 96 ? 2.231 11.283 11.302 1.00 98.56 96 PRO A C 1
ATOM 785 O O . PRO A 1 96 ? 2.664 12.208 11.995 1.00 98.56 96 PRO A O 1
ATOM 788 N N . ARG A 1 97 ? 1.113 11.390 10.582 1.00 98.31 97 ARG A N 1
ATOM 789 C CA . ARG A 1 97 ? 0.260 12.576 10.712 1.00 98.31 97 ARG A CA 1
ATOM 790 C C . ARG A 1 97 ?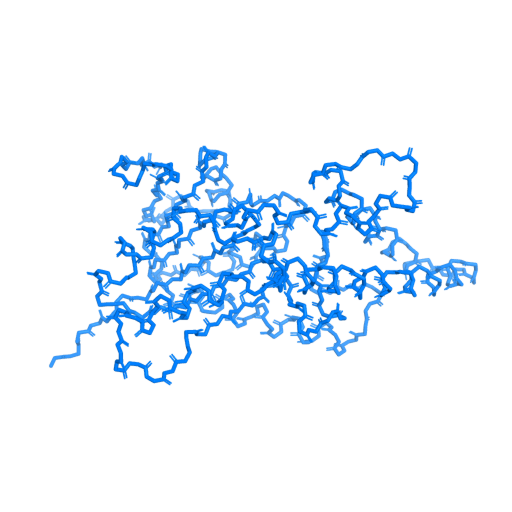 -0.265 12.717 12.139 1.00 98.31 97 ARG A C 1
ATOM 792 O O . ARG A 1 97 ? -0.498 11.715 12.822 1.00 98.31 97 ARG A O 1
ATOM 799 N N . LYS A 1 98 ? -0.498 13.959 12.571 1.00 97.06 98 LYS A N 1
ATOM 800 C CA . LYS A 1 98 ? -0.922 14.305 13.943 1.00 97.06 98 LYS A CA 1
ATOM 801 C C . LYS A 1 98 ? -2.145 13.516 14.445 1.00 97.06 98 LYS A C 1
ATOM 803 O O . LYS A 1 98 ? -2.234 13.230 15.634 1.00 97.06 98 LYS A O 1
ATOM 808 N N . GLU A 1 99 ? -3.068 13.135 13.563 1.00 97.62 99 GLU A N 1
ATOM 809 C CA . GLU A 1 99 ? -4.314 12.439 13.911 1.00 97.62 99 GLU A CA 1
ATOM 810 C C . GLU A 1 99 ? -4.093 10.951 14.220 1.00 97.62 99 GLU A C 1
ATOM 812 O O . GLU A 1 99 ? -4.966 10.302 14.799 1.00 97.62 99 GLU A O 1
ATOM 817 N N . TYR A 1 100 ? -2.927 10.398 13.863 1.00 98.12 100 TYR A N 1
ATOM 818 C CA . TYR A 1 100 ? -2.650 8.966 13.951 1.00 98.12 100 TYR A CA 1
ATOM 819 C C . TYR A 1 100 ? -2.868 8.398 15.359 1.00 98.12 100 TYR A C 1
ATOM 821 O O . TYR A 1 100 ? -3.536 7.378 15.530 1.00 98.12 100 TYR A O 1
ATOM 829 N N . PHE A 1 101 ? -2.368 9.084 16.386 1.00 96.88 101 PHE A N 1
ATOM 830 C CA . PHE A 1 101 ? -2.495 8.623 17.769 1.00 96.88 101 PHE A CA 1
ATOM 831 C C . PHE A 1 101 ? -3.944 8.675 18.270 1.00 96.88 101 PHE A C 1
ATOM 833 O O . PHE A 1 101 ? -4.393 7.750 18.939 1.00 96.88 101 PHE A O 1
ATOM 840 N N . SER A 1 102 ? -4.722 9.682 17.861 1.00 96.94 102 SER A N 1
ATOM 841 C CA . SER A 1 102 ? -6.149 9.763 18.197 1.00 96.94 102 SER A CA 1
ATOM 842 C C . SER A 1 102 ? -6.968 8.636 17.556 1.00 96.94 102 SER A C 1
ATOM 844 O O . SER A 1 102 ? -7.946 8.170 18.144 1.00 96.94 102 SER A O 1
ATOM 846 N N . ILE A 1 103 ? -6.564 8.166 16.370 1.00 97.38 103 ILE A N 1
ATOM 847 C CA . ILE A 1 103 ? -7.150 6.981 15.728 1.00 97.38 103 ILE A CA 1
ATOM 848 C C . ILE A 1 103 ? -6.843 5.729 16.558 1.00 97.38 103 ILE A C 1
ATOM 850 O O . ILE A 1 103 ? -7.755 4.946 16.842 1.00 97.38 103 ILE A O 1
ATOM 854 N N . LEU A 1 104 ? -5.584 5.554 16.972 1.00 96.19 104 LEU A N 1
ATOM 855 C CA . LEU A 1 104 ? -5.170 4.427 17.810 1.00 96.19 104 LEU A CA 1
ATOM 856 C C . LEU A 1 104 ? -5.927 4.401 19.142 1.00 96.19 104 LEU A C 1
ATOM 858 O O . LEU A 1 104 ? -6.487 3.364 19.494 1.00 96.19 104 LEU A O 1
ATOM 862 N N . ASP A 1 105 ? -6.025 5.532 19.842 1.00 94.38 105 ASP A N 1
ATOM 863 C CA . ASP A 1 105 ? -6.792 5.632 21.087 1.00 94.38 105 ASP A CA 1
ATOM 864 C C . ASP A 1 105 ? -8.239 5.199 20.886 1.00 94.38 105 ASP A C 1
ATOM 866 O O . ASP A 1 105 ? -8.731 4.281 21.542 1.00 94.38 105 ASP A O 1
ATOM 870 N N . LYS A 1 106 ? -8.928 5.848 19.945 1.00 94.94 106 LYS A N 1
ATOM 871 C CA . LYS A 1 106 ? -10.372 5.696 19.777 1.00 94.94 106 LYS A CA 1
ATOM 872 C C . LYS A 1 106 ? -10.778 4.295 19.327 1.00 94.94 106 LYS A C 1
ATOM 874 O O . LYS A 1 106 ? -11.826 3.790 19.741 1.00 94.94 106 LYS A O 1
ATOM 879 N N . PHE A 1 107 ? -10.014 3.699 18.417 1.00 95.00 107 PHE A N 1
ATOM 880 C CA . PHE A 1 107 ? -10.444 2.483 17.730 1.00 95.00 107 PHE A CA 1
ATOM 881 C C . PHE A 1 107 ? -9.696 1.222 18.162 1.00 95.00 107 PHE A C 1
ATOM 883 O O . PHE A 1 107 ? -10.237 0.134 17.948 1.00 95.00 107 PHE A O 1
ATOM 890 N N . ILE A 1 108 ? -8.515 1.357 18.777 1.00 93.19 108 ILE A N 1
ATOM 891 C CA . ILE A 1 108 ? -7.667 0.237 19.197 1.00 93.19 108 ILE A CA 1
ATOM 892 C C . ILE A 1 108 ? -7.549 0.189 20.726 1.00 93.19 108 ILE A C 1
ATOM 894 O O . ILE A 1 108 ? -8.147 -0.689 21.339 1.00 93.19 108 ILE A O 1
ATOM 898 N N . PHE A 1 109 ? -6.845 1.136 21.353 1.00 88.94 109 PHE A N 1
ATOM 899 C CA . PHE A 1 109 ? -6.388 0.999 22.747 1.00 88.94 109 PHE A CA 1
ATOM 900 C C . PHE A 1 109 ? -7.448 1.292 23.819 1.00 88.94 109 PHE A C 1
ATOM 902 O O . PHE A 1 109 ? -7.329 0.819 24.943 1.00 88.94 109 PHE A O 1
ATOM 909 N N . GLN A 1 110 ? -8.539 1.994 23.500 1.00 82.75 110 GLN A N 1
ATOM 910 C CA . GLN A 1 110 ? -9.674 2.134 24.430 1.00 82.75 110 GLN A CA 1
ATOM 911 C C . GLN A 1 110 ? -10.532 0.860 24.554 1.00 82.75 110 GLN A C 1
ATOM 913 O O . GLN A 1 110 ? -11.517 0.844 25.295 1.00 82.75 110 GLN A O 1
ATOM 918 N N . LYS A 1 111 ? -10.213 -0.205 23.808 1.00 74.69 111 LYS A N 1
ATOM 919 C CA . LYS A 1 111 ? -11.002 -1.437 23.739 1.00 74.69 111 LYS A CA 1
ATOM 920 C C . LYS A 1 111 ? -10.113 -2.655 23.969 1.00 74.69 111 LYS A C 1
ATOM 922 O O . LYS A 1 111 ? -8.971 -2.701 23.537 1.00 74.69 111 LYS A O 1
ATOM 927 N N . HIS A 1 112 ? -10.674 -3.706 24.561 1.00 82.75 112 HIS A N 1
ATOM 928 C CA . HIS A 1 112 ? -10.001 -5.003 24.631 1.00 82.75 112 HIS A CA 1
ATOM 929 C C . HIS A 1 112 ? -10.072 -5.717 23.273 1.00 82.75 112 HIS A C 1
ATOM 931 O O . HIS A 1 112 ? -10.999 -6.491 23.012 1.00 82.75 112 HIS A O 1
ATOM 937 N N . VAL A 1 113 ? -9.097 -5.443 22.406 1.00 87.94 113 VAL A N 1
ATOM 938 C CA . VAL A 1 113 ? -9.020 -5.981 21.040 1.00 87.94 113 VAL A CA 1
ATOM 939 C C . VAL A 1 113 ? -7.765 -6.824 20.828 1.00 87.94 113 VAL A C 1
ATOM 941 O O . VAL A 1 113 ? -6.734 -6.619 21.458 1.00 87.94 113 VAL A O 1
ATOM 944 N N . LYS A 1 114 ? -7.837 -7.771 19.893 1.00 90.75 114 LYS A N 1
ATOM 945 C CA . LYS A 1 114 ? -6.653 -8.360 19.261 1.00 90.75 114 LYS A CA 1
ATOM 946 C C . LYS A 1 114 ? -6.325 -7.539 18.027 1.00 90.75 114 LYS A C 1
ATOM 948 O O . LYS A 1 114 ? -7.159 -7.450 17.129 1.00 90.75 114 LYS A O 1
ATOM 953 N N . PHE A 1 115 ? -5.133 -6.964 17.992 1.00 92.62 115 PHE A N 1
ATOM 954 C CA . PHE A 1 115 ? -4.746 -5.976 16.995 1.00 92.62 115 PHE A CA 1
ATOM 955 C C . PHE A 1 115 ? -3.616 -6.479 16.090 1.00 92.62 115 PHE A C 1
ATOM 957 O O . PHE A 1 115 ? -2.675 -7.114 16.566 1.00 92.62 115 PHE A O 1
ATOM 964 N N . ALA A 1 116 ? -3.705 -6.177 14.795 1.00 95.00 116 ALA A N 1
ATOM 965 C CA . ALA A 1 116 ? -2.597 -6.287 13.852 1.00 95.00 116 ALA A CA 1
ATOM 966 C C . ALA A 1 116 ? -2.530 -5.040 12.961 1.00 95.00 116 ALA A C 1
ATOM 968 O O . ALA A 1 116 ? -3.566 -4.495 12.560 1.00 95.00 116 ALA A O 1
ATOM 969 N N . LEU A 1 117 ? -1.307 -4.617 12.637 1.00 97.69 117 LEU A N 1
ATOM 970 C CA . LEU A 1 117 ? -1.044 -3.518 11.717 1.00 97.69 117 LEU A CA 1
ATOM 971 C C . LEU A 1 117 ? -0.690 -4.080 10.337 1.00 97.69 117 LEU A C 1
ATOM 973 O O . LEU A 1 117 ? 0.077 -5.032 10.202 1.00 97.69 117 LEU A O 1
ATOM 977 N N . MET A 1 118 ? -1.243 -3.475 9.297 1.00 98.12 118 MET A N 1
ATOM 978 C CA . MET A 1 118 ? -0.879 -3.735 7.913 1.00 98.12 118 MET A CA 1
ATOM 979 C C . MET A 1 118 ? -0.525 -2.412 7.251 1.00 98.12 118 MET A C 1
ATOM 981 O O . MET A 1 118 ? -1.231 -1.422 7.422 1.00 98.12 118 MET A O 1
ATOM 985 N N . SER A 1 119 ? 0.559 -2.391 6.491 1.00 98.12 119 SER A N 1
ATOM 986 C CA . SER A 1 119 ? 1.048 -1.193 5.822 1.00 98.12 119 SER A CA 1
ATOM 987 C C . SER A 1 119 ? 1.194 -1.451 4.330 1.00 98.12 119 SER A C 1
ATOM 989 O O . SER A 1 119 ? 1.716 -2.485 3.911 1.00 98.12 119 SER A O 1
ATOM 991 N N . THR A 1 120 ? 0.740 -0.504 3.515 1.00 97.62 120 THR A N 1
ATOM 992 C CA . THR A 1 120 ? 1.089 -0.442 2.089 1.00 97.62 120 THR A CA 1
ATOM 993 C C . THR A 1 120 ? 2.294 0.467 1.847 1.00 97.62 120 THR A C 1
ATOM 995 O O . THR A 1 120 ? 2.692 0.656 0.699 1.00 97.62 120 THR A O 1
ATOM 998 N N . ASN A 1 121 ? 2.849 1.062 2.908 1.00 97.94 121 ASN A N 1
ATOM 999 C CA . ASN A 1 121 ? 4.013 1.934 2.837 1.00 97.94 121 ASN A CA 1
ATOM 1000 C C . ASN A 1 121 ? 5.290 1.099 2.856 1.00 97.94 121 ASN A C 1
ATOM 1002 O O . ASN A 1 121 ? 5.370 0.065 3.529 1.00 97.94 121 ASN A O 1
ATOM 1006 N N . TRP A 1 122 ? 6.298 1.584 2.134 1.00 98.12 122 TRP A N 1
ATOM 1007 C CA . TRP A 1 122 ? 7.622 0.974 2.125 1.00 98.12 122 TRP A CA 1
ATOM 1008 C C . TRP A 1 122 ? 8.430 1.340 3.377 1.00 98.12 122 TRP A C 1
ATOM 1010 O O . TRP A 1 122 ? 9.252 0.537 3.810 1.00 98.12 122 TRP A O 1
ATOM 1020 N N . ASP A 1 123 ? 8.217 2.526 3.957 1.00 98.31 123 ASP A N 1
ATOM 1021 C CA . ASP A 1 123 ? 8.844 2.952 5.216 1.00 98.31 123 ASP A CA 1
ATOM 1022 C C . ASP A 1 123 ? 8.276 2.233 6.453 1.00 98.31 123 ASP A C 1
ATOM 1024 O O . ASP A 1 123 ? 7.284 1.508 6.366 1.00 98.31 123 ASP A O 1
ATOM 1028 N N . THR A 1 124 ? 8.915 2.448 7.610 1.00 98.06 124 THR A N 1
ATOM 1029 C CA . THR A 1 124 ? 8.490 1.879 8.904 1.00 98.06 124 THR A CA 1
ATOM 1030 C C . THR A 1 124 ? 8.020 2.949 9.895 1.00 98.06 124 THR A C 1
ATOM 1032 O O . THR A 1 124 ? 7.948 2.700 11.099 1.00 98.06 124 THR A O 1
ATOM 1035 N N . VAL A 1 125 ? 7.690 4.158 9.418 1.00 98.50 125 VAL A N 1
ATOM 1036 C CA . VAL A 1 125 ? 7.327 5.305 10.272 1.00 98.50 125 VAL A CA 1
ATOM 1037 C C . VAL A 1 125 ? 6.113 4.984 11.140 1.00 98.50 125 VAL A C 1
ATOM 1039 O O . VAL A 1 125 ? 6.085 5.302 12.332 1.00 98.50 125 VAL A O 1
ATOM 1042 N N . ILE A 1 126 ? 5.100 4.349 10.547 1.00 98.38 126 ILE A N 1
ATOM 1043 C CA . ILE A 1 126 ? 3.883 3.970 11.265 1.00 98.38 126 ILE A CA 1
ATOM 1044 C C . ILE A 1 126 ? 4.147 2.807 12.220 1.00 98.38 126 ILE A C 1
ATOM 1046 O O . ILE A 1 126 ? 3.612 2.800 13.326 1.00 98.38 126 ILE A O 1
ATOM 1050 N N . ASP A 1 127 ? 4.992 1.857 11.844 1.00 97.19 127 ASP A N 1
ATOM 1051 C CA . ASP A 1 127 ? 5.350 0.700 12.663 1.00 97.19 127 ASP A CA 1
ATOM 1052 C C . ASP A 1 127 ? 6.007 1.154 13.967 1.00 97.19 127 ASP A C 1
ATOM 1054 O O . ASP A 1 127 ? 5.585 0.749 15.057 1.00 97.19 127 ASP A O 1
ATOM 1058 N N . ASP A 1 128 ? 6.994 2.047 13.845 1.00 96.62 128 ASP A N 1
ATOM 1059 C CA . ASP A 1 128 ? 7.732 2.631 14.959 1.00 96.62 128 ASP A CA 1
ATOM 1060 C C . ASP A 1 128 ? 6.779 3.417 15.867 1.00 96.62 128 ASP A C 1
ATOM 1062 O O . ASP A 1 128 ? 6.773 3.232 17.086 1.00 96.62 128 ASP A O 1
ATOM 1066 N N . ALA A 1 129 ? 5.912 4.249 15.278 1.00 96.94 129 ALA A N 1
ATOM 1067 C CA . ALA A 1 129 ? 4.941 5.047 16.021 1.00 96.94 129 ALA A CA 1
ATOM 1068 C C . ALA A 1 129 ? 3.905 4.189 16.759 1.00 96.94 129 ALA A C 1
ATOM 1070 O O . ALA A 1 129 ? 3.565 4.473 17.907 1.00 96.94 129 ALA A O 1
ATOM 1071 N N . THR A 1 130 ? 3.427 3.122 16.120 1.00 95.81 130 THR A N 1
ATOM 1072 C CA . THR A 1 130 ? 2.447 2.190 16.693 1.00 95.81 130 THR A CA 1
ATOM 1073 C C . THR A 1 130 ? 3.035 1.435 17.866 1.00 95.81 130 THR A C 1
ATOM 1075 O O . THR A 1 130 ? 2.405 1.349 18.916 1.00 95.81 130 THR A O 1
ATOM 1078 N N . ASN A 1 131 ? 4.253 0.915 17.707 1.00 93.56 131 ASN A N 1
ATOM 1079 C CA . ASN A 1 131 ? 4.939 0.209 18.777 1.00 93.56 131 ASN A CA 1
ATOM 1080 C C . ASN A 1 131 ? 5.268 1.156 19.929 1.00 93.56 131 ASN A C 1
ATOM 1082 O O . ASN A 1 131 ? 4.931 0.844 21.068 1.00 93.56 131 ASN A O 1
ATOM 1086 N N . TYR A 1 132 ? 5.836 2.333 19.657 1.00 92.31 132 TYR A N 1
ATOM 1087 C CA . TYR A 1 132 ? 6.116 3.334 20.688 1.00 92.31 132 TYR A CA 1
ATOM 1088 C C . TYR A 1 132 ? 4.862 3.697 21.500 1.00 92.31 132 TYR A C 1
ATOM 1090 O O . TYR A 1 132 ? 4.879 3.692 22.735 1.00 92.31 132 TYR A O 1
ATOM 1098 N N . TYR A 1 133 ? 3.752 3.965 20.808 1.00 91.06 133 TYR A N 1
ATOM 1099 C CA . TYR A 1 133 ? 2.493 4.324 21.451 1.00 91.06 133 TYR A CA 1
ATOM 1100 C C . TYR A 1 133 ? 1.853 3.152 22.206 1.00 91.06 133 TYR A C 1
ATOM 1102 O O . TYR A 1 133 ? 1.392 3.326 23.334 1.00 91.06 133 TYR A O 1
ATOM 1110 N N . GLY A 1 134 ? 1.874 1.950 21.623 1.00 87.31 134 GLY A N 1
ATOM 1111 C CA . GLY A 1 134 ? 1.351 0.733 22.242 1.00 87.31 134 GLY A CA 1
ATOM 1112 C C . GLY A 1 134 ? 2.076 0.374 23.538 1.00 87.31 134 GLY A C 1
ATOM 1113 O O . GLY A 1 134 ? 1.422 0.144 24.547 1.00 87.31 134 GLY A O 1
ATOM 1114 N N . HIS A 1 135 ? 3.413 0.434 23.566 1.00 84.44 135 HIS A N 1
ATOM 1115 C CA . HIS A 1 135 ? 4.191 0.161 24.786 1.00 84.44 135 HIS A CA 1
ATOM 1116 C C . HIS A 1 135 ? 3.940 1.199 25.889 1.00 84.44 135 HIS A C 1
ATOM 1118 O O . HIS A 1 135 ? 4.023 0.878 27.073 1.00 84.44 135 HIS A O 1
ATOM 1124 N N . SER A 1 136 ? 3.620 2.439 25.508 1.00 80.56 136 SER A N 1
ATOM 1125 C CA . SER A 1 136 ? 3.297 3.509 26.458 1.00 80.56 136 SER A CA 1
ATOM 1126 C C . SER A 1 136 ? 1.918 3.328 27.108 1.00 80.56 136 SER A C 1
ATOM 1128 O O . SER A 1 136 ? 1.730 3.747 28.248 1.00 80.56 136 SER A O 1
ATOM 1130 N N . ASN A 1 137 ? 0.966 2.700 26.407 1.00 74.00 137 ASN A N 1
ATOM 1131 C CA . ASN A 1 137 ? -0.417 2.525 26.867 1.00 74.00 137 ASN A CA 1
ATOM 1132 C C . ASN A 1 137 ? -0.717 1.122 27.426 1.00 74.00 137 ASN A C 1
ATOM 1134 O O . ASN A 1 137 ? -1.544 0.997 28.327 1.00 74.00 137 ASN A O 1
ATOM 1138 N N . GLU A 1 138 ? -0.021 0.079 26.964 1.00 70.06 138 GLU A N 1
ATOM 1139 C CA . GLU A 1 138 ? -0.136 -1.297 27.468 1.00 70.06 138 GLU A CA 1
ATOM 1140 C C . GLU A 1 138 ? 1.242 -1.898 27.830 1.00 70.06 138 GLU A C 1
ATOM 1142 O O . GLU A 1 138 ? 1.747 -2.785 27.140 1.00 70.06 138 GLU A O 1
ATOM 1147 N N . PRO A 1 139 ? 1.861 -1.490 28.959 1.00 60.53 139 PRO A N 1
ATOM 1148 C CA . PRO A 1 139 ? 3.231 -1.882 29.328 1.00 60.53 139 PRO A CA 1
ATOM 1149 C C . PRO A 1 139 ? 3.447 -3.388 29.554 1.00 60.53 139 PRO A C 1
ATOM 1151 O O . PRO A 1 139 ? 4.575 -3.833 29.746 1.00 60.53 139 PRO A O 1
ATOM 1154 N N . ILE A 1 140 ? 2.367 -4.174 29.609 1.00 54.94 140 ILE A N 1
ATOM 1155 C CA . ILE A 1 140 ? 2.386 -5.602 29.951 1.00 54.94 140 ILE A CA 1
ATOM 1156 C C . ILE A 1 140 ? 2.598 -6.467 28.695 1.00 54.94 140 ILE A C 1
ATOM 1158 O O . ILE A 1 140 ? 3.063 -7.606 28.804 1.00 54.94 140 ILE A O 1
ATOM 1162 N N . SER A 1 141 ? 2.328 -5.947 27.489 1.00 61.97 141 SER A N 1
ATOM 1163 C CA . SER A 1 141 ? 2.666 -6.651 26.253 1.00 61.97 141 SER A CA 1
ATOM 1164 C C . SER A 1 141 ? 4.136 -6.405 25.905 1.00 61.97 141 SER A C 1
ATOM 1166 O O . SER A 1 141 ? 4.465 -5.495 25.156 1.00 61.97 141 SER A O 1
ATOM 1168 N N . ASN A 1 142 ? 5.044 -7.245 26.403 1.00 61.34 142 ASN A N 1
ATOM 1169 C CA . ASN A 1 142 ? 6.474 -7.208 26.038 1.00 61.34 142 ASN A CA 1
ATOM 1170 C C . ASN A 1 142 ? 6.757 -7.545 24.550 1.00 61.34 142 ASN A C 1
ATOM 1172 O O . ASN A 1 142 ? 7.904 -7.785 24.176 1.00 61.34 142 ASN A O 1
ATOM 1176 N N . GLY A 1 143 ? 5.722 -7.660 23.715 1.00 72.94 143 GLY A N 1
ATOM 1177 C CA . GLY A 1 143 ? 5.827 -8.028 22.310 1.00 72.94 143 GLY A CA 1
ATOM 1178 C C . GLY A 1 143 ? 5.562 -6.831 21.411 1.00 72.94 143 GLY A C 1
ATOM 1179 O O . GLY A 1 143 ? 4.623 -6.073 21.645 1.00 72.94 143 GLY A O 1
ATOM 1180 N N . LEU A 1 144 ? 6.357 -6.706 20.349 1.00 82.50 144 LEU A N 1
ATOM 1181 C CA . LEU A 1 144 ? 6.064 -5.773 19.267 1.00 82.50 144 LEU A CA 1
ATOM 1182 C C . LEU A 1 144 ? 4.707 -6.117 18.639 1.00 82.50 144 LEU A C 1
ATOM 1184 O O . LEU A 1 144 ? 4.392 -7.291 18.418 1.00 82.50 144 LEU A O 1
ATOM 1188 N N . ILE A 1 145 ? 3.924 -5.088 18.322 1.00 88.25 145 ILE A N 1
ATOM 1189 C CA . ILE A 1 145 ? 2.719 -5.224 17.510 1.00 88.25 145 ILE A CA 1
ATOM 1190 C C . ILE A 1 145 ? 3.175 -5.665 16.113 1.00 88.25 145 ILE A C 1
ATOM 1192 O O . ILE A 1 145 ? 3.977 -4.961 15.493 1.00 88.25 145 ILE A O 1
ATOM 1196 N N . PRO A 1 146 ? 2.707 -6.822 15.613 1.00 86.19 146 PRO A N 1
ATOM 1197 C CA . PRO A 1 146 ? 3.132 -7.321 14.318 1.00 86.19 146 PRO A CA 1
ATOM 1198 C C . PRO A 1 146 ? 2.621 -6.409 13.201 1.00 86.19 146 PRO A C 1
ATOM 1200 O O . PRO A 1 146 ? 1.417 -6.139 13.114 1.00 86.19 146 PRO A O 1
ATOM 1203 N N . THR A 1 147 ? 3.545 -5.992 12.333 1.00 94.81 147 THR A N 1
ATOM 1204 C CA . THR A 1 147 ? 3.256 -5.237 11.112 1.00 94.81 147 THR A CA 1
ATOM 1205 C C . THR A 1 147 ? 3.487 -6.103 9.882 1.00 94.81 147 THR A C 1
ATOM 1207 O O . THR A 1 147 ? 4.556 -6.690 9.718 1.00 94.81 147 THR A O 1
ATOM 1210 N N . PHE A 1 148 ? 2.498 -6.156 8.992 1.00 96.56 148 PHE A N 1
ATOM 1211 C CA . PHE A 1 148 ? 2.622 -6.798 7.685 1.00 96.56 148 PHE A CA 1
ATOM 1212 C C . PHE A 1 148 ? 2.724 -5.738 6.589 1.00 96.56 148 PHE A C 1
ATOM 1214 O O . PHE A 1 148 ? 1.800 -4.944 6.417 1.00 96.56 148 PHE A O 1
ATOM 1221 N N . HIS A 1 149 ? 3.810 -5.744 5.816 1.00 97.25 149 HIS A N 1
ATOM 1222 C CA . HIS A 1 149 ? 3.951 -4.847 4.669 1.00 97.25 149 HIS A CA 1
ATOM 1223 C C . HIS A 1 149 ? 3.458 -5.531 3.398 1.00 97.25 149 HIS A C 1
ATOM 1225 O O . HIS A 1 149 ? 4.104 -6.443 2.876 1.00 97.25 149 HIS A O 1
ATOM 1231 N N . ILE A 1 150 ? 2.312 -5.083 2.892 1.00 96.69 150 ILE A N 1
ATOM 1232 C CA . ILE A 1 150 ? 1.678 -5.641 1.690 1.00 96.69 150 ILE A CA 1
ATOM 1233 C C . ILE A 1 150 ? 2.576 -5.409 0.471 1.00 96.69 150 ILE A C 1
ATOM 1235 O O . ILE A 1 150 ? 2.744 -6.310 -0.353 1.00 96.69 150 ILE A O 1
ATOM 1239 N N . HIS A 1 151 ? 3.215 -4.237 0.415 1.00 96.62 151 HIS A N 1
ATOM 1240 C CA . HIS A 1 151 ? 4.083 -3.827 -0.686 1.00 96.62 151 HIS A CA 1
ATOM 1241 C C . HIS A 1 151 ? 5.580 -3.998 -0.409 1.00 96.62 151 HIS A C 1
ATOM 1243 O O . HIS A 1 151 ? 6.411 -3.362 -1.055 1.00 96.62 151 HIS A O 1
ATOM 1249 N N . GLY A 1 152 ? 5.941 -4.835 0.562 1.00 95.69 152 GLY A N 1
ATOM 1250 C CA . GLY A 1 152 ? 7.321 -4.929 1.025 1.00 95.69 152 GLY A CA 1
ATOM 1251 C C . GLY A 1 152 ? 7.763 -3.701 1.826 1.00 95.69 152 GLY A C 1
ATOM 1252 O O . GLY A 1 152 ? 6.996 -2.774 2.075 1.00 95.69 152 GLY A O 1
ATOM 1253 N N . SER A 1 153 ? 9.014 -3.726 2.275 1.00 97.00 153 SER A N 1
ATOM 1254 C CA . SER A 1 153 ? 9.572 -2.736 3.198 1.00 97.00 153 SER A CA 1
ATOM 1255 C C . SER A 1 153 ? 10.992 -2.362 2.790 1.00 97.00 153 SER A C 1
ATOM 1257 O O . SER A 1 153 ? 11.716 -3.184 2.223 1.00 97.00 153 SER A O 1
ATOM 1259 N N . ILE A 1 154 ? 11.424 -1.151 3.145 1.00 97.44 154 ILE A N 1
ATOM 1260 C CA . ILE A 1 154 ? 12.802 -0.659 2.999 1.00 97.44 154 ILE A CA 1
ATOM 1261 C C . ILE A 1 154 ? 13.862 -1.581 3.619 1.00 97.44 154 ILE A C 1
ATOM 1263 O O . ILE A 1 154 ? 15.029 -1.500 3.242 1.00 97.44 154 ILE A O 1
ATOM 1267 N N . VAL A 1 155 ? 13.474 -2.481 4.529 1.00 95.69 155 VAL A N 1
ATOM 1268 C CA . VAL A 1 155 ? 14.355 -3.522 5.084 1.00 95.69 155 VAL A CA 1
ATOM 1269 C C . VAL A 1 155 ? 14.816 -4.515 4.007 1.00 95.69 155 VAL A C 1
ATOM 1271 O O . VAL A 1 155 ? 15.936 -5.018 4.075 1.00 95.69 155 VAL A O 1
ATOM 1274 N N . ASN A 1 156 ? 13.986 -4.774 2.992 1.00 95.19 156 ASN A N 1
ATOM 1275 C CA . ASN A 1 156 ? 14.337 -5.580 1.827 1.00 95.19 156 ASN A CA 1
ATOM 1276 C C . ASN A 1 156 ? 13.955 -4.847 0.524 1.00 95.19 156 ASN A C 1
ATOM 1278 O O . ASN A 1 156 ? 12.891 -5.119 -0.040 1.00 95.19 156 ASN A O 1
ATOM 1282 N N . PRO A 1 157 ? 14.832 -3.967 0.000 1.00 95.31 157 PRO A N 1
ATOM 1283 C CA . PRO A 1 157 ? 14.540 -3.148 -1.178 1.00 95.31 157 PRO A CA 1
ATOM 1284 C C . PRO A 1 157 ? 14.167 -3.953 -2.431 1.00 95.31 157 PRO A C 1
ATOM 1286 O O . PRO A 1 157 ? 13.349 -3.514 -3.232 1.00 95.31 157 PRO A O 1
ATOM 1289 N N . SER A 1 158 ? 14.733 -5.154 -2.597 1.00 91.31 158 SER A N 1
ATOM 1290 C CA . SER A 1 158 ? 14.413 -6.025 -3.739 1.00 91.31 158 SER A CA 1
ATOM 1291 C C . SER A 1 158 ? 12.951 -6.490 -3.743 1.00 91.31 158 SER A C 1
ATOM 1293 O O . SER A 1 158 ? 12.369 -6.695 -4.804 1.00 91.31 158 SER A O 1
ATOM 1295 N N . GLY A 1 159 ? 12.339 -6.593 -2.559 1.00 92.00 159 GLY A N 1
ATOM 1296 C CA . GLY A 1 159 ? 10.962 -7.041 -2.371 1.00 92.00 159 GLY A CA 1
ATOM 1297 C C . GLY A 1 159 ? 9.917 -5.925 -2.381 1.00 92.00 159 GLY A C 1
ATOM 1298 O O . GLY A 1 159 ? 8.759 -6.210 -2.084 1.00 92.00 159 GLY A O 1
ATOM 1299 N N . LEU A 1 160 ? 10.295 -4.674 -2.673 1.00 95.25 160 LEU A N 1
ATOM 1300 C CA . LEU A 1 160 ? 9.325 -3.584 -2.800 1.00 95.25 160 LEU A CA 1
ATOM 1301 C C . LEU A 1 160 ? 8.393 -3.849 -3.984 1.00 95.25 160 LEU A C 1
ATOM 1303 O O . LEU A 1 160 ? 8.867 -4.107 -5.087 1.00 95.25 160 LEU A O 1
ATOM 1307 N N . TYR A 1 161 ? 7.089 -3.745 -3.763 1.00 92.56 161 TYR A N 1
ATOM 1308 C CA . TYR A 1 161 ? 6.081 -3.659 -4.817 1.00 92.56 161 TYR A CA 1
ATOM 1309 C C . TYR A 1 161 ? 5.993 -2.230 -5.303 1.00 92.56 161 TYR A C 1
ATOM 1311 O O . TYR A 1 161 ? 5.663 -1.338 -4.521 1.00 92.56 161 TYR A O 1
ATOM 1319 N N . LEU A 1 162 ? 6.245 -2.024 -6.587 1.00 95.00 162 LEU A N 1
ATOM 1320 C CA . LEU A 1 162 ? 5.971 -0.759 -7.242 1.00 95.00 162 LEU A CA 1
ATOM 1321 C C . LEU A 1 162 ? 4.527 -0.700 -7.754 1.00 95.00 162 LEU A C 1
ATOM 1323 O O . LEU A 1 162 ? 3.877 -1.738 -7.907 1.00 95.00 162 LEU A O 1
ATOM 1327 N N . PRO A 1 163 ? 4.011 0.513 -8.012 1.00 94.94 163 PRO A N 1
ATOM 1328 C CA . PRO A 1 163 ? 2.685 0.706 -8.576 1.00 94.94 163 PRO A CA 1
ATOM 1329 C C . PRO A 1 163 ? 2.415 -0.205 -9.772 1.00 94.94 163 PRO A C 1
ATOM 1331 O O . PRO A 1 163 ? 3.256 -0.377 -10.651 1.00 94.94 163 PRO A O 1
ATOM 1334 N N . SER A 1 164 ? 1.214 -0.774 -9.799 1.00 95.56 164 SER A N 1
ATOM 1335 C CA . SER A 1 164 ? 0.732 -1.722 -10.803 1.00 95.56 164 SER A CA 1
ATOM 1336 C C . SER A 1 164 ? 1.426 -3.077 -10.856 1.00 95.56 164 SER A C 1
ATOM 1338 O O . SER A 1 164 ? 0.962 -3.892 -11.653 1.00 95.56 164 SER A O 1
ATOM 1340 N N . GLU A 1 165 ? 2.459 -3.361 -10.051 1.00 95.38 165 GLU A N 1
ATOM 1341 C CA . GLU A 1 165 ? 2.983 -4.724 -9.905 1.00 95.38 165 GLU A CA 1
ATOM 1342 C C . GLU A 1 165 ? 1.896 -5.662 -9.347 1.00 95.38 165 GLU A C 1
ATOM 1344 O O . GLU A 1 165 ? 1.076 -5.265 -8.524 1.00 95.38 165 GLU A O 1
ATOM 1349 N N . ILE A 1 166 ? 1.902 -6.918 -9.792 1.00 94.94 166 ILE A N 1
ATOM 1350 C CA . ILE A 1 166 ? 1.046 -8.000 -9.279 1.00 94.94 166 ILE A CA 1
ATOM 1351 C C . ILE A 1 166 ? 1.914 -9.120 -8.709 1.00 94.94 166 ILE A C 1
ATOM 1353 O O . ILE A 1 166 ? 3.128 -9.136 -8.919 1.00 94.94 166 ILE A O 1
ATOM 1357 N N . THR A 1 167 ? 1.312 -10.092 -8.026 1.00 91.94 167 THR A N 1
ATOM 1358 C CA . THR A 1 167 ? 2.056 -11.198 -7.400 1.00 91.94 167 THR A CA 1
ATOM 1359 C C . THR A 1 167 ? 2.890 -12.036 -8.340 1.00 91.94 167 THR A C 1
ATOM 1361 O O . THR A 1 167 ? 3.989 -12.438 -7.965 1.00 91.94 167 THR A O 1
ATOM 1364 N N . LYS A 1 168 ? 2.410 -12.268 -9.557 1.00 95.00 168 LYS A N 1
ATOM 1365 C CA . LYS A 1 168 ? 3.142 -13.030 -10.560 1.00 95.00 168 LYS A CA 1
ATOM 1366 C C . LYS A 1 168 ? 3.521 -12.131 -11.720 1.00 95.00 168 LYS A C 1
ATOM 1368 O O . LYS A 1 168 ? 2.652 -11.754 -12.503 1.00 95.00 168 LYS A O 1
ATOM 1373 N N . GLU A 1 169 ? 4.807 -11.844 -11.861 1.00 96.19 169 GLU A N 1
ATOM 1374 C CA . GLU A 1 169 ? 5.309 -11.046 -12.981 1.00 96.19 169 GLU A CA 1
ATOM 1375 C C . GLU A 1 169 ? 6.088 -11.901 -13.978 1.00 96.19 169 GLU A C 1
ATOM 1377 O O . GLU A 1 169 ? 6.822 -12.802 -13.580 1.00 96.19 169 GLU A O 1
ATOM 1382 N N . PRO A 1 170 ? 6.017 -11.595 -15.285 1.00 96.81 170 PRO A N 1
ATOM 1383 C CA . PRO A 1 170 ? 6.749 -12.343 -16.306 1.00 96.81 170 PRO A CA 1
ATOM 1384 C C . PRO A 1 170 ? 8.271 -12.134 -16.236 1.00 96.81 170 PRO A C 1
ATOM 1386 O O . PRO A 1 170 ? 9.014 -12.861 -16.888 1.00 96.81 170 PRO A O 1
ATOM 1389 N N . TYR A 1 171 ? 8.735 -11.134 -15.482 1.00 95.31 171 TYR A N 1
ATOM 1390 C CA . TYR A 1 171 ? 10.149 -10.792 -15.327 1.00 95.31 171 TYR A CA 1
ATOM 1391 C C . TYR A 1 171 ? 10.745 -11.196 -13.970 1.00 95.31 171 TYR A C 1
ATOM 1393 O O . TYR A 1 171 ? 11.932 -10.962 -13.746 1.00 95.31 171 TYR A O 1
ATOM 1401 N N . ARG A 1 172 ? 9.947 -11.773 -13.061 1.00 94.69 172 ARG A N 1
ATOM 1402 C CA . ARG A 1 172 ? 10.422 -12.257 -11.759 1.00 94.69 172 ARG A CA 1
ATOM 1403 C C . ARG A 1 172 ? 10.781 -13.735 -11.807 1.00 94.69 172 ARG A C 1
ATOM 1405 O O . ARG A 1 172 ? 10.344 -14.492 -12.672 1.00 94.69 172 ARG A O 1
ATOM 1412 N N . THR A 1 173 ? 11.597 -14.147 -10.847 1.00 94.75 173 THR A N 1
ATOM 1413 C CA . THR A 1 173 ? 11.876 -15.559 -10.586 1.00 94.75 173 THR A CA 1
ATOM 1414 C C . THR A 1 173 ? 10.713 -16.217 -9.842 1.00 94.75 173 THR A C 1
ATOM 1416 O O . THR A 1 173 ? 10.011 -15.581 -9.055 1.00 94.75 173 THR A O 1
ATOM 1419 N N . GLU A 1 174 ? 10.561 -17.536 -9.993 1.00 95.38 174 GLU A N 1
ATOM 1420 C CA . GLU A 1 174 ? 9.536 -18.301 -9.265 1.00 95.38 174 GLU A CA 1
ATOM 1421 C C . GLU A 1 174 ? 9.675 -18.181 -7.738 1.00 95.38 174 GLU A C 1
ATOM 1423 O O . GLU A 1 174 ? 8.682 -18.214 -7.011 1.00 95.38 174 GLU A O 1
ATOM 1428 N N . SER A 1 175 ? 10.905 -18.028 -7.231 1.00 94.44 175 SER A N 1
ATOM 1429 C CA . SER A 1 175 ? 11.155 -17.826 -5.802 1.00 94.44 175 SER A CA 1
ATOM 1430 C C . SER A 1 175 ? 10.638 -16.485 -5.291 1.00 94.44 175 SER A C 1
ATOM 1432 O O . SER A 1 175 ? 10.125 -16.423 -4.173 1.00 94.44 175 SER A O 1
ATOM 1434 N N . GLU A 1 176 ? 10.764 -15.422 -6.088 1.00 92.06 176 GLU A N 1
ATOM 1435 C CA . GLU A 1 176 ? 10.236 -14.101 -5.738 1.00 92.06 176 GLU A CA 1
ATOM 1436 C C . GLU A 1 176 ? 8.711 -14.133 -5.716 1.00 92.06 176 GLU A C 1
ATOM 1438 O O . GLU A 1 176 ? 8.112 -13.768 -4.702 1.00 92.06 176 GLU A O 1
ATOM 1443 N N . ASP A 1 177 ? 8.100 -14.677 -6.772 1.00 94.25 177 ASP A N 1
ATOM 1444 C CA . ASP A 1 177 ? 6.649 -14.843 -6.856 1.00 94.25 177 ASP A CA 1
ATOM 1445 C C . ASP A 1 177 ? 6.119 -15.658 -5.666 1.00 94.25 177 ASP A C 1
ATOM 1447 O O . ASP A 1 177 ? 5.184 -15.242 -4.985 1.00 94.25 177 ASP A O 1
ATOM 1451 N N . LEU A 1 178 ? 6.745 -16.795 -5.332 1.00 93.94 178 LEU A N 1
ATOM 1452 C CA . LEU A 1 178 ? 6.307 -17.634 -4.212 1.00 93.94 178 LEU A CA 1
ATOM 1453 C C . LEU A 1 178 ? 6.375 -16.902 -2.864 1.00 93.94 178 LEU A C 1
ATOM 1455 O O . LEU A 1 178 ? 5.502 -17.095 -2.012 1.00 93.94 178 LEU A O 1
ATOM 1459 N N . ASN A 1 179 ? 7.403 -16.081 -2.647 1.00 92.00 179 ASN A N 1
ATOM 1460 C CA . ASN A 1 179 ? 7.524 -15.284 -1.428 1.00 92.00 179 ASN A CA 1
ATOM 1461 C C . ASN A 1 179 ? 6.419 -14.222 -1.345 1.00 92.00 179 ASN A C 1
ATOM 1463 O O . ASN A 1 179 ? 5.815 -14.054 -0.283 1.00 92.00 179 ASN A O 1
ATOM 1467 N N . MET A 1 180 ? 6.102 -13.568 -2.465 1.00 91.44 180 MET A N 1
ATOM 1468 C CA . MET A 1 180 ? 5.016 -12.590 -2.545 1.00 91.44 180 MET A CA 1
ATOM 1469 C C . MET A 1 180 ? 3.643 -13.234 -2.317 1.00 91.44 180 MET A C 1
ATOM 1471 O O . MET A 1 180 ? 2.895 -12.761 -1.460 1.00 91.44 180 MET A O 1
ATOM 1475 N N . ILE A 1 181 ? 3.358 -14.373 -2.967 1.00 94.19 181 ILE A N 1
ATOM 1476 C CA . ILE A 1 181 ? 2.120 -15.150 -2.767 1.00 94.19 181 ILE A CA 1
ATOM 1477 C C . ILE A 1 181 ? 1.929 -15.475 -1.284 1.00 94.19 181 ILE A C 1
ATOM 1479 O O . ILE A 1 181 ? 0.840 -15.295 -0.741 1.00 94.19 181 ILE A O 1
ATOM 1483 N N . LYS A 1 182 ? 2.979 -15.955 -0.605 1.00 94.50 182 LYS A N 1
ATOM 1484 C CA . LYS A 1 182 ? 2.904 -16.317 0.819 1.00 94.50 182 LYS A CA 1
ATOM 1485 C C . LYS A 1 182 ? 2.574 -15.117 1.703 1.00 94.50 182 LYS A C 1
ATOM 1487 O O . LYS A 1 182 ? 1.763 -15.254 2.622 1.00 94.50 182 LYS A O 1
ATOM 1492 N N . ASN A 1 183 ? 3.182 -13.960 1.435 1.00 93.06 183 ASN A N 1
ATOM 1493 C CA . ASN A 1 183 ? 2.892 -12.731 2.170 1.00 93.06 183 ASN A CA 1
ATOM 1494 C C . ASN A 1 183 ? 1.425 -12.320 1.984 1.00 93.06 183 ASN A C 1
ATOM 1496 O O . ASN A 1 183 ? 0.696 -12.153 2.959 1.00 93.06 183 ASN A O 1
ATOM 1500 N N . HIS A 1 184 ? 0.960 -12.252 0.736 1.00 95.00 184 HIS A N 1
ATOM 1501 C CA . HIS A 1 184 ? -0.409 -11.847 0.413 1.00 95.00 184 HIS A CA 1
ATOM 1502 C C . HIS A 1 184 ? -1.457 -12.829 0.933 1.00 95.00 184 HIS A C 1
ATOM 1504 O O . HIS A 1 184 ? -2.461 -12.402 1.495 1.00 95.00 184 HIS A O 1
ATOM 1510 N N . ALA A 1 185 ? -1.199 -14.137 0.859 1.00 95.94 185 ALA A N 1
ATOM 1511 C CA . ALA A 1 185 ? -2.064 -15.151 1.458 1.00 95.94 185 ALA A CA 1
ATOM 1512 C C . ALA A 1 185 ? -2.153 -15.003 2.986 1.00 95.94 185 ALA A C 1
ATOM 1514 O O . ALA A 1 185 ? -3.224 -15.181 3.568 1.00 95.94 185 ALA A O 1
ATOM 1515 N N . THR A 1 186 ? -1.045 -14.646 3.644 1.00 96.00 186 THR A N 1
ATOM 1516 C CA . THR A 1 186 ? -1.016 -14.392 5.092 1.00 96.00 186 THR A CA 1
ATOM 1517 C C . THR A 1 186 ? -1.834 -13.152 5.451 1.00 96.00 186 THR A C 1
ATOM 1519 O O . THR A 1 186 ? -2.652 -13.208 6.370 1.00 96.00 186 THR A O 1
ATOM 1522 N N . VAL A 1 187 ? -1.668 -12.063 4.695 1.00 96.81 187 VAL A N 1
ATOM 1523 C CA . VAL A 1 187 ? -2.440 -10.821 4.847 1.00 96.81 187 VAL A CA 1
ATOM 1524 C C . VAL A 1 187 ? -3.932 -11.081 4.634 1.00 96.81 187 VAL A C 1
ATOM 1526 O O . VAL A 1 187 ? -4.733 -10.782 5.518 1.00 96.81 187 VAL A O 1
ATOM 1529 N N . ALA A 1 188 ? -4.307 -11.702 3.514 1.00 97.25 188 ALA A N 1
ATOM 1530 C CA . ALA A 1 188 ? -5.697 -12.017 3.194 1.00 97.25 188 ALA A CA 1
ATOM 1531 C C . ALA A 1 188 ? -6.341 -12.896 4.274 1.00 97.25 188 ALA A C 1
ATOM 1533 O O . ALA A 1 188 ? -7.451 -12.613 4.718 1.00 97.25 188 ALA A O 1
ATOM 1534 N N . LYS A 1 189 ? -5.623 -13.913 4.770 1.00 97.25 189 LYS A N 1
ATOM 1535 C CA . LYS A 1 189 ? -6.099 -14.760 5.870 1.00 97.25 189 LYS A CA 1
ATOM 1536 C C . LYS A 1 189 ? -6.308 -13.972 7.162 1.00 97.25 189 LYS A C 1
ATOM 1538 O O . LYS A 1 189 ? -7.325 -14.152 7.824 1.00 97.25 189 LYS A O 1
ATOM 1543 N N . ALA A 1 190 ? -5.370 -13.100 7.527 1.00 96.81 190 ALA A N 1
ATOM 1544 C CA . ALA A 1 190 ? -5.512 -12.268 8.716 1.00 96.81 190 ALA A CA 1
ATOM 1545 C C . ALA A 1 190 ? -6.738 -11.341 8.609 1.00 96.81 190 ALA A C 1
ATOM 1547 O O . ALA A 1 190 ? -7.488 -11.219 9.579 1.00 96.81 190 ALA A O 1
ATOM 1548 N N . ILE A 1 191 ? -6.985 -10.761 7.429 1.00 97.25 191 ILE A N 1
ATOM 1549 C CA . ILE A 1 191 ? -8.196 -9.976 7.144 1.00 97.25 191 ILE A CA 1
ATOM 1550 C C . ILE A 1 191 ? -9.453 -10.849 7.262 1.00 97.25 191 ILE A C 1
ATOM 1552 O O . ILE A 1 191 ? -10.388 -10.463 7.960 1.00 97.25 191 ILE A O 1
ATOM 1556 N N . ALA A 1 192 ? -9.460 -12.046 6.676 1.00 96.62 192 ALA A N 1
ATOM 1557 C CA . ALA A 1 192 ? -10.595 -12.970 6.751 1.00 96.62 192 ALA A CA 1
ATOM 1558 C C . ALA A 1 192 ? -10.919 -13.422 8.184 1.00 96.62 192 ALA A C 1
ATOM 1560 O O . ALA A 1 192 ? -12.074 -13.707 8.512 1.00 96.62 192 ALA A O 1
ATOM 1561 N N . ASP A 1 193 ? -9.920 -13.464 9.062 1.00 96.44 193 ASP A N 1
ATOM 1562 C CA . ASP A 1 193 ? -10.085 -13.827 10.466 1.00 96.44 193 ASP A CA 1
ATOM 1563 C C . ASP A 1 193 ? -10.562 -12.663 11.351 1.00 96.44 193 ASP A C 1
ATOM 1565 O O . ASP A 1 193 ? -10.873 -12.904 12.525 1.00 96.44 193 ASP A O 1
ATOM 1569 N N . CYS A 1 194 ? -10.591 -11.422 10.848 1.00 96.38 194 CYS A N 1
ATOM 1570 C CA . CYS A 1 194 ? -10.898 -10.232 11.641 1.00 96.38 194 CYS A CA 1
ATOM 1571 C C . CYS A 1 194 ? -12.398 -9.901 11.696 1.00 96.38 194 CYS A C 1
ATOM 1573 O O . CYS A 1 194 ? -13.202 -10.380 10.900 1.00 96.38 194 CYS A O 1
ATOM 1575 N N . ASN A 1 195 ? -12.783 -9.069 12.666 1.00 96.31 195 ASN A N 1
ATOM 1576 C CA . ASN A 1 195 ? -14.154 -8.579 12.820 1.00 96.31 195 ASN A CA 1
ATOM 1577 C C . ASN A 1 195 ? -14.327 -7.141 12.332 1.00 96.31 195 ASN A C 1
ATOM 1579 O O . ASN A 1 195 ? -15.417 -6.772 11.890 1.00 96.31 195 ASN A O 1
ATOM 1583 N N . ARG A 1 196 ? -13.262 -6.339 12.426 1.00 97.31 196 ARG A N 1
ATOM 1584 C CA . ARG A 1 196 ? -13.246 -4.929 12.044 1.00 97.31 196 ARG A CA 1
ATOM 1585 C C . ARG A 1 196 ? -11.971 -4.614 11.271 1.00 97.31 196 ARG A C 1
ATOM 1587 O O . ARG A 1 196 ? -10.875 -4.911 11.745 1.00 97.31 196 ARG A O 1
ATOM 1594 N N . VAL A 1 197 ? -12.121 -3.931 10.141 1.00 98.19 197 VAL A N 1
ATOM 1595 C CA . VAL A 1 197 ? -11.005 -3.346 9.384 1.00 98.19 197 VAL A CA 1
ATOM 1596 C C . VAL A 1 197 ? -11.070 -1.826 9.477 1.00 98.19 197 VAL A C 1
ATOM 1598 O O . VAL A 1 197 ? -12.132 -1.232 9.328 1.00 98.19 197 VAL A O 1
ATOM 1601 N N . ILE A 1 198 ? -9.937 -1.177 9.711 1.00 98.69 198 ILE A N 1
ATOM 1602 C CA . ILE A 1 198 ? -9.799 0.279 9.683 1.00 98.69 198 ILE A CA 1
ATOM 1603 C C . ILE A 1 198 ? -8.860 0.621 8.533 1.00 98.69 198 ILE A C 1
ATOM 1605 O O . ILE A 1 198 ? -7.748 0.111 8.479 1.00 98.69 198 ILE A O 1
ATOM 1609 N N . LEU A 1 199 ? -9.302 1.474 7.617 1.00 98.75 199 LEU A N 1
ATOM 1610 C CA . LEU A 1 199 ? -8.524 1.965 6.485 1.00 98.75 199 LEU A CA 1
ATOM 1611 C C . LEU A 1 199 ? -8.135 3.415 6.761 1.00 98.75 199 LEU A C 1
ATOM 1613 O O . LEU A 1 199 ? -9.012 4.279 6.812 1.00 98.75 199 LEU A O 1
ATOM 1617 N N . TYR A 1 200 ? -6.842 3.692 6.921 1.00 98.75 200 TYR A N 1
ATOM 1618 C CA . TYR A 1 200 ? -6.344 5.038 7.211 1.00 98.75 200 TYR A CA 1
ATOM 1619 C C . TYR A 1 200 ? -5.327 5.503 6.169 1.00 98.75 200 TYR A C 1
ATOM 1621 O O . TYR A 1 200 ? -4.327 4.840 5.911 1.00 98.75 200 TYR A O 1
ATOM 1629 N N . GLY A 1 201 ? -5.585 6.654 5.543 1.00 97.69 201 GLY A N 1
ATOM 1630 C CA . GLY A 1 201 ? -4.652 7.230 4.568 1.00 97.69 201 GLY A CA 1
ATOM 1631 C C . GLY A 1 201 ? -4.469 6.399 3.288 1.00 97.69 201 GLY A C 1
ATOM 1632 O O . GLY A 1 201 ? -3.485 6.580 2.576 1.00 97.69 201 GLY A O 1
ATOM 1633 N N . LEU A 1 202 ? -5.401 5.489 2.990 1.00 96.88 202 LEU A N 1
ATOM 1634 C CA . LEU A 1 202 ? -5.410 4.679 1.769 1.00 96.88 202 LEU A CA 1
ATOM 1635 C C . LEU A 1 202 ? -6.249 5.333 0.677 1.00 96.88 202 LEU A C 1
ATOM 1637 O O . LEU A 1 202 ? -7.395 5.714 0.920 1.00 96.88 202 LEU A O 1
ATOM 1641 N N . SER A 1 203 ? -5.702 5.405 -0.535 1.00 95.31 203 SER A N 1
ATOM 1642 C CA . SER A 1 203 ? -6.433 5.856 -1.720 1.00 95.31 203 SER A CA 1
ATOM 1643 C C . SER A 1 203 ? -7.276 4.740 -2.343 1.00 95.31 203 SER A C 1
ATOM 1645 O O . SER A 1 203 ? -8.294 5.047 -2.961 1.00 95.31 203 SER A O 1
ATOM 1647 N N . LEU A 1 204 ? -6.904 3.462 -2.177 1.00 95.62 204 LEU A N 1
ATOM 1648 C CA . LEU A 1 204 ? -7.501 2.329 -2.905 1.00 95.62 204 LEU A CA 1
ATOM 1649 C C . LEU A 1 204 ? -7.464 2.560 -4.427 1.00 95.62 204 LEU A C 1
ATOM 1651 O O . LEU A 1 204 ? -8.485 2.483 -5.113 1.00 95.62 204 LEU A O 1
ATOM 1655 N N . ASP A 1 205 ? -6.316 3.001 -4.939 1.00 94.06 205 ASP A N 1
ATOM 1656 C CA . ASP A 1 205 ? -6.199 3.427 -6.328 1.00 94.06 205 ASP A CA 1
ATOM 1657 C C . ASP A 1 205 ? -6.275 2.261 -7.332 1.00 94.06 205 ASP A C 1
ATOM 1659 O O . ASP A 1 205 ? -5.753 1.193 -7.039 1.00 94.06 205 ASP A O 1
ATOM 1663 N N . PRO A 1 206 ? -6.896 2.428 -8.518 1.00 90.12 206 PRO A N 1
ATOM 1664 C CA . PRO A 1 206 ? -6.862 1.423 -9.577 1.00 90.12 206 PRO A CA 1
ATOM 1665 C C . PRO A 1 206 ? -5.457 1.022 -10.029 1.00 90.12 206 PRO A C 1
ATOM 1667 O O . PRO A 1 206 ? -5.287 -0.102 -10.493 1.00 90.12 206 PRO A O 1
ATOM 1670 N N . LEU A 1 207 ? -4.457 1.903 -9.886 1.00 92.31 207 LEU A N 1
ATOM 1671 C CA . LEU A 1 207 ? -3.054 1.547 -10.131 1.00 92.31 207 LEU A CA 1
ATOM 1672 C C . LEU A 1 207 ? -2.505 0.541 -9.109 1.00 92.31 207 LEU A C 1
ATOM 1674 O O . LEU A 1 207 ? -1.432 -0.011 -9.325 1.00 92.31 207 LEU A O 1
ATOM 1678 N N . ASP A 1 208 ? -3.246 0.280 -8.038 1.00 93.12 208 ASP A N 1
ATOM 1679 C CA . ASP A 1 208 ? -2.966 -0.701 -6.996 1.00 93.12 208 ASP A CA 1
ATOM 1680 C C . ASP A 1 208 ? -4.115 -1.724 -6.905 1.00 93.12 208 ASP A C 1
ATOM 1682 O O . ASP A 1 208 ? -4.740 -1.966 -5.868 1.00 93.12 208 ASP A O 1
ATOM 1686 N N . ALA A 1 209 ? -4.457 -2.300 -8.060 1.00 92.50 209 ALA A N 1
ATOM 1687 C CA . ALA A 1 209 ? -5.488 -3.328 -8.159 1.00 92.50 209 ALA A CA 1
ATOM 1688 C C . ALA A 1 209 ? -5.146 -4.590 -7.345 1.00 92.50 209 ALA A C 1
ATOM 1690 O O . ALA A 1 209 ? -6.060 -5.284 -6.898 1.00 92.50 209 ALA A O 1
ATOM 1691 N N . GLU A 1 210 ? -3.858 -4.862 -7.118 1.00 93.94 210 GLU A N 1
ATOM 1692 C CA . GLU A 1 210 ? -3.397 -5.992 -6.310 1.00 93.94 210 GLU A CA 1
ATOM 1693 C C . GLU A 1 210 ? -3.860 -5.850 -4.854 1.00 93.94 210 GLU A C 1
ATOM 1695 O O . GLU A 1 210 ? -4.455 -6.778 -4.304 1.00 93.94 210 GLU A O 1
ATOM 1700 N N . LEU A 1 211 ? -3.707 -4.665 -4.245 1.00 95.81 211 LEU A N 1
ATOM 1701 C CA . LEU A 1 211 ? -4.266 -4.402 -2.920 1.00 95.81 211 LEU A CA 1
ATOM 1702 C C . LEU A 1 211 ? -5.779 -4.641 -2.899 1.00 95.81 211 LEU A C 1
ATOM 1704 O O . LEU A 1 211 ? -6.284 -5.297 -1.988 1.00 95.81 211 LEU A O 1
ATOM 1708 N N . LEU A 1 212 ? -6.514 -4.142 -3.899 1.00 95.56 212 LEU A N 1
ATOM 1709 C CA . LEU A 1 212 ? -7.967 -4.340 -3.979 1.00 95.56 212 LEU A CA 1
ATOM 1710 C C . LEU A 1 212 ? -8.339 -5.822 -4.054 1.00 95.56 212 LEU A C 1
ATOM 1712 O O . LEU A 1 212 ? -9.315 -6.235 -3.428 1.00 95.56 212 LEU A O 1
ATOM 1716 N N . GLN A 1 213 ? -7.558 -6.625 -4.776 1.00 94.88 213 GLN A N 1
ATOM 1717 C CA . GLN A 1 213 ? -7.754 -8.066 -4.858 1.00 94.88 213 GLN A CA 1
ATOM 1718 C C . GLN A 1 213 ? -7.509 -8.748 -3.506 1.00 94.88 213 GLN A C 1
ATOM 1720 O O . GLN A 1 213 ? -8.338 -9.549 -3.073 1.00 94.88 213 GLN A O 1
ATOM 1725 N N . ILE A 1 214 ? -6.420 -8.408 -2.808 1.00 96.38 214 ILE A N 1
ATOM 1726 C CA . ILE A 1 214 ? -6.103 -8.950 -1.475 1.00 96.38 214 ILE A CA 1
ATOM 1727 C C . ILE A 1 214 ? -7.210 -8.602 -0.477 1.00 96.38 214 ILE A C 1
ATOM 1729 O O . ILE A 1 214 ? -7.666 -9.470 0.271 1.00 96.38 214 ILE A O 1
ATOM 1733 N N . LEU A 1 215 ? -7.664 -7.345 -0.484 1.00 96.56 215 LEU A N 1
ATOM 1734 C CA . LEU A 1 215 ? -8.770 -6.885 0.353 1.00 96.56 215 LEU A CA 1
ATOM 1735 C C . LEU A 1 215 ? -10.066 -7.619 0.006 1.00 96.56 215 LEU A C 1
ATOM 1737 O O . LEU A 1 215 ? -10.751 -8.063 0.917 1.00 96.56 215 LEU A O 1
ATOM 1741 N N . GLY A 1 216 ? -10.378 -7.804 -1.278 1.00 95.06 216 GLY A N 1
ATOM 1742 C CA . GLY A 1 216 ? -11.562 -8.542 -1.7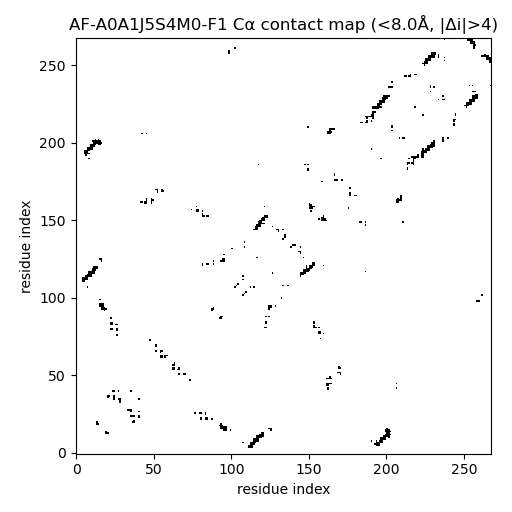22 1.00 95.06 216 GLY A CA 1
ATOM 1743 C C . GLY A 1 216 ? -11.573 -9.987 -1.233 1.00 95.06 216 GLY A C 1
ATOM 1744 O O . GLY A 1 216 ? -12.568 -10.429 -0.669 1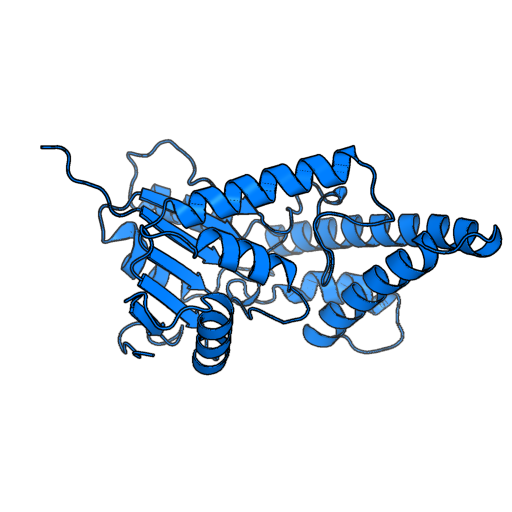.00 95.06 216 GLY A O 1
ATOM 1745 N N . ILE A 1 217 ? -10.445 -10.694 -1.361 1.00 94.81 217 ILE A N 1
ATOM 1746 C CA . ILE A 1 217 ? -10.294 -12.061 -0.838 1.00 94.81 217 ILE A CA 1
ATOM 1747 C C . ILE A 1 217 ? -10.441 -12.071 0.688 1.00 94.81 217 ILE A C 1
ATOM 1749 O O . ILE A 1 217 ? -11.135 -12.920 1.238 1.00 94.81 217 ILE A O 1
ATOM 1753 N N . GLY A 1 218 ? -9.797 -11.132 1.384 1.00 95.69 218 GLY A N 1
ATOM 1754 C CA . GLY A 1 218 ? -9.858 -11.052 2.842 1.00 95.69 218 GLY A CA 1
ATOM 1755 C C . GLY A 1 218 ? -11.242 -10.674 3.377 1.00 95.69 218 GLY A C 1
ATOM 1756 O O . GLY A 1 218 ? -11.652 -11.156 4.428 1.00 95.69 218 GLY A O 1
ATOM 1757 N N . TRP A 1 219 ? -11.975 -9.811 2.678 1.00 95.44 219 TRP A N 1
ATOM 1758 C CA . TRP A 1 219 ? -13.316 -9.379 3.075 1.00 95.44 219 TRP A CA 1
ATOM 1759 C C . TRP A 1 219 ? -14.409 -10.378 2.704 1.00 95.44 219 TRP A C 1
ATOM 1761 O O . TRP A 1 219 ? -15.521 -10.264 3.223 1.00 95.44 219 TRP A O 1
ATOM 1771 N N . ASP A 1 220 ? -14.107 -11.376 1.870 1.00 93.00 220 ASP A N 1
ATOM 1772 C CA . ASP A 1 220 ? -15.003 -12.495 1.590 1.00 93.00 220 ASP A CA 1
ATOM 1773 C C . ASP A 1 220 ? -15.035 -13.503 2.757 1.00 93.00 220 ASP A C 1
ATOM 1775 O O . ASP A 1 220 ? -14.667 -14.671 2.647 1.00 93.00 220 ASP A O 1
ATOM 1779 N N . SER A 1 221 ? -15.449 -13.024 3.930 1.00 91.81 221 SER A N 1
ATOM 1780 C CA . SER A 1 221 ? -15.536 -13.793 5.167 1.00 91.81 221 SER A CA 1
ATOM 1781 C C . SER A 1 221 ? -16.749 -13.364 5.985 1.00 91.81 221 SER A C 1
ATOM 1783 O O . SER A 1 221 ? -17.025 -12.175 6.139 1.00 91.81 221 SER A O 1
ATOM 1785 N N . ASP A 1 222 ? -17.437 -14.332 6.594 1.00 92.75 222 ASP A N 1
ATOM 1786 C CA . ASP A 1 222 ? -18.573 -14.072 7.490 1.00 92.75 222 ASP A CA 1
ATOM 1787 C C . ASP A 1 222 ? -18.144 -13.467 8.845 1.00 92.75 222 ASP A C 1
ATOM 1789 O O . ASP A 1 222 ? -18.985 -13.049 9.645 1.00 92.75 222 ASP A O 1
ATOM 1793 N N . ASN A 1 223 ? -16.836 -13.406 9.126 1.00 94.69 223 ASN A N 1
ATOM 1794 C CA . ASN A 1 223 ? -16.308 -12.807 10.352 1.00 94.69 223 ASN A CA 1
ATOM 1795 C C . ASN A 1 223 ? -16.362 -11.278 10.343 1.00 94.69 223 ASN A C 1
ATOM 1797 O O . ASN A 1 223 ? -16.481 -10.680 11.422 1.00 94.69 223 ASN A O 1
ATOM 1801 N N . LEU A 1 224 ? -16.242 -10.666 9.160 1.00 95.81 224 LEU A N 1
ATOM 1802 C CA . LEU A 1 224 ? -16.142 -9.222 8.991 1.00 95.81 224 LEU A CA 1
ATOM 1803 C C . LEU A 1 224 ? -17.502 -8.568 9.234 1.00 95.81 224 LEU A C 1
ATOM 1805 O O . LEU A 1 224 ? -18.497 -8.891 8.591 1.00 95.81 224 LEU A O 1
ATOM 1809 N N . ARG A 1 225 ? -17.544 -7.621 10.170 1.00 95.56 225 ARG A N 1
ATOM 1810 C CA . ARG A 1 225 ? -18.777 -6.937 10.588 1.00 95.56 225 ARG A CA 1
ATOM 1811 C C . ARG A 1 225 ? -18.750 -5.450 10.299 1.00 95.56 225 ARG A C 1
ATOM 1813 O O . ARG A 1 225 ? -19.803 -4.844 10.137 1.00 95.56 225 ARG A O 1
ATOM 1820 N N . GLU A 1 226 ? -17.566 -4.851 10.271 1.00 96.75 226 GLU A N 1
ATOM 1821 C CA . GLU A 1 226 ? -17.413 -3.408 10.149 1.00 96.75 226 GLU A CA 1
ATOM 1822 C C . GLU A 1 226 ? -16.144 -3.053 9.382 1.00 96.75 226 GLU A C 1
ATOM 1824 O O . GLU A 1 226 ? -15.082 -3.637 9.611 1.00 96.75 226 GLU A O 1
ATOM 1829 N N . ILE A 1 227 ? -16.242 -2.050 8.510 1.00 98.00 227 ILE A N 1
ATOM 1830 C CA . ILE A 1 227 ? -15.066 -1.364 7.985 1.00 98.00 227 ILE A CA 1
ATOM 1831 C C . ILE A 1 227 ? -15.192 0.142 8.200 1.00 98.00 227 ILE A C 1
ATOM 1833 O O . ILE A 1 227 ? -16.221 0.758 7.921 1.00 98.00 227 ILE A O 1
ATOM 1837 N N . ILE A 1 228 ? -14.126 0.713 8.754 1.00 98.62 228 ILE A N 1
ATOM 1838 C CA . ILE A 1 228 ? -14.002 2.123 9.102 1.00 98.62 228 ILE A CA 1
ATOM 1839 C C . ILE A 1 228 ? -13.052 2.775 8.106 1.00 98.62 228 ILE A C 1
ATOM 1841 O O . ILE A 1 228 ? -11.904 2.362 7.987 1.00 98.62 228 ILE A O 1
ATOM 1845 N N . VAL A 1 229 ? -13.507 3.811 7.412 1.00 98.69 229 VAL A N 1
ATOM 1846 C CA . VAL A 1 229 ? -12.692 4.605 6.489 1.00 98.69 229 VAL A CA 1
ATOM 1847 C C . VAL A 1 229 ? -12.326 5.932 7.145 1.00 98.69 229 VAL A C 1
ATOM 1849 O O . VAL A 1 229 ? -13.204 6.729 7.463 1.00 98.69 229 VAL A O 1
ATOM 1852 N N . ILE A 1 230 ? -11.034 6.199 7.305 1.00 98.69 230 ILE A N 1
ATOM 1853 C CA . ILE A 1 230 ? -10.517 7.463 7.834 1.00 98.69 230 ILE A CA 1
ATOM 1854 C C . ILE A 1 230 ? -9.658 8.107 6.748 1.00 98.69 230 ILE A C 1
ATOM 1856 O O . ILE A 1 230 ? -8.508 7.726 6.515 1.00 98.69 230 ILE A O 1
ATOM 1860 N N . ASN A 1 231 ? -10.257 9.033 6.003 1.00 98.25 231 ASN A N 1
ATOM 1861 C CA . ASN A 1 231 ? -9.637 9.656 4.836 1.00 98.25 231 ASN A CA 1
ATOM 1862 C C . ASN A 1 231 ? -10.354 10.984 4.518 1.00 98.25 231 ASN A C 1
ATOM 1864 O O . ASN A 1 231 ? -11.582 11.012 4.619 1.00 98.25 231 ASN A O 1
ATOM 1868 N N . PRO A 1 232 ? -9.660 12.067 4.115 1.00 97.12 232 PRO A N 1
ATOM 1869 C CA . PRO A 1 232 ? -10.343 13.294 3.688 1.00 97.12 232 PRO A CA 1
ATOM 1870 C C . PRO A 1 232 ? -11.318 13.037 2.524 1.00 97.12 232 PRO A C 1
ATOM 1872 O O . PRO A 1 232 ? -12.430 13.555 2.513 1.00 97.12 232 PRO A O 1
ATOM 1875 N N . ASP A 1 233 ? -10.966 12.128 1.611 1.00 97.56 233 ASP A N 1
ATOM 1876 C CA . ASP A 1 233 ? -11.791 11.707 0.477 1.00 97.56 233 ASP A CA 1
ATOM 1877 C C . ASP A 1 233 ? -12.643 10.466 0.793 1.00 97.56 233 ASP A C 1
ATOM 1879 O O . ASP A 1 233 ? -12.932 9.646 -0.088 1.00 97.56 233 ASP A O 1
ATOM 1883 N N . HIS A 1 234 ? -13.077 10.291 2.046 1.00 97.81 234 HIS A N 1
ATOM 1884 C CA . HIS A 1 234 ? -13.769 9.081 2.506 1.00 97.81 234 HIS A CA 1
ATOM 1885 C C . HIS A 1 234 ? -14.959 8.660 1.624 1.00 97.81 234 HIS A C 1
ATOM 1887 O O . HIS A 1 234 ? -15.202 7.467 1.461 1.00 97.81 234 HIS A O 1
ATOM 1893 N N . LYS A 1 235 ? -15.670 9.598 0.978 1.00 97.81 235 LYS A N 1
ATOM 1894 C CA . LYS A 1 235 ? -16.750 9.285 0.021 1.00 97.81 235 LYS A CA 1
ATOM 1895 C C . LYS A 1 235 ? -16.253 8.511 -1.206 1.00 97.81 235 LYS A C 1
ATOM 1897 O O . LYS A 1 235 ? -16.939 7.600 -1.672 1.00 97.81 235 LYS A O 1
ATOM 1902 N N . LYS A 1 236 ? -15.089 8.877 -1.753 1.00 97.44 236 LYS A N 1
ATOM 1903 C CA . LYS A 1 236 ? -14.449 8.186 -2.887 1.00 97.44 236 LYS A CA 1
ATOM 1904 C C . LYS A 1 236 ? -13.987 6.795 -2.456 1.00 97.44 236 LYS A C 1
ATOM 1906 O O . LYS A 1 236 ? -14.268 5.821 -3.152 1.00 97.44 236 LYS A O 1
ATOM 1911 N N . ILE A 1 237 ? -13.359 6.700 -1.285 1.00 97.75 237 ILE A N 1
ATOM 1912 C CA . ILE A 1 237 ? -12.863 5.435 -0.730 1.00 97.75 237 ILE A CA 1
ATOM 1913 C C . ILE A 1 237 ? -14.017 4.478 -0.418 1.00 97.75 237 ILE A C 1
ATOM 1915 O O . ILE A 1 237 ? -13.977 3.327 -0.834 1.00 97.75 237 ILE A O 1
ATOM 1919 N N . ALA A 1 238 ? -15.100 4.952 0.201 1.00 96.56 238 ALA A N 1
ATOM 1920 C CA . ALA A 1 238 ? -16.279 4.141 0.501 1.00 96.56 238 ALA A CA 1
ATOM 1921 C C . ALA A 1 238 ? -16.916 3.530 -0.760 1.00 96.56 238 ALA A C 1
ATOM 1923 O O . ALA A 1 238 ? -17.333 2.375 -0.743 1.00 96.56 238 ALA A O 1
ATOM 1924 N N . LYS A 1 239 ? -16.954 4.264 -1.884 1.00 95.38 239 LYS A N 1
ATOM 1925 C CA . LYS A 1 239 ? -17.405 3.706 -3.173 1.00 95.38 239 LYS A CA 1
ATOM 1926 C C . LYS A 1 239 ? -16.503 2.567 -3.653 1.00 95.38 239 LYS A C 1
ATOM 1928 O O . LYS A 1 239 ? -17.018 1.561 -4.130 1.00 95.38 239 LYS A O 1
ATOM 1933 N N . ARG A 1 240 ? -15.183 2.720 -3.515 1.00 95.94 240 ARG A N 1
ATOM 1934 C CA . ARG A 1 240 ? -14.193 1.690 -3.874 1.00 95.94 240 ARG A CA 1
ATOM 1935 C C . ARG A 1 240 ? -14.323 0.460 -2.965 1.00 95.94 240 ARG A C 1
ATOM 1937 O O . ARG A 1 240 ? -14.375 -0.650 -3.474 1.00 95.94 240 ARG A O 1
ATOM 1944 N N . VAL A 1 241 ? -14.516 0.653 -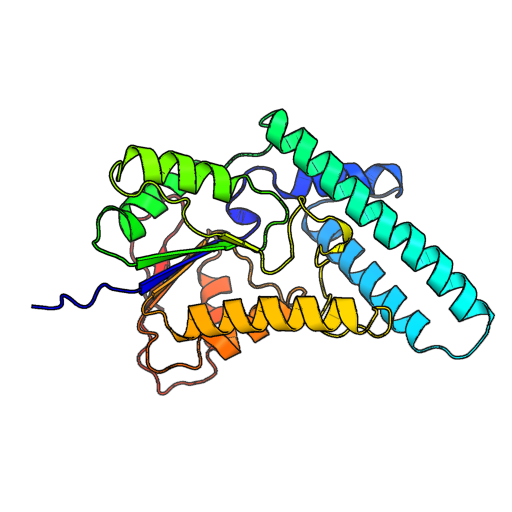1.657 1.00 95.88 241 VAL A N 1
ATOM 1945 C CA . VAL A 1 241 ? -14.807 -0.435 -0.703 1.00 95.88 241 VAL A CA 1
ATOM 1946 C C . VAL A 1 241 ? -16.061 -1.213 -1.110 1.00 95.88 241 VAL A C 1
ATOM 1948 O O . VAL A 1 241 ? -16.019 -2.436 -1.200 1.00 95.88 241 VAL A O 1
ATOM 1951 N N . LYS A 1 242 ? -17.165 -0.520 -1.422 1.00 93.75 242 LYS A N 1
ATOM 1952 C CA . LYS A 1 242 ? -18.410 -1.167 -1.877 1.00 93.75 242 LYS A CA 1
ATOM 1953 C C . LYS A 1 242 ? -18.231 -1.964 -3.169 1.00 93.75 242 LYS A C 1
ATOM 1955 O O . LYS A 1 242 ? -18.843 -3.014 -3.312 1.00 93.75 242 LYS A O 1
ATOM 1960 N N . LEU A 1 243 ? -17.406 -1.468 -4.092 1.00 92.25 243 LEU A N 1
ATOM 1961 C CA . LEU A 1 243 ? -17.091 -2.172 -5.333 1.00 92.25 243 LEU A CA 1
ATOM 1962 C C . LEU A 1 243 ? -16.331 -3.477 -5.063 1.00 92.25 243 LEU A C 1
ATOM 1964 O O . LEU A 1 243 ? -16.658 -4.494 -5.662 1.00 92.25 243 LEU A O 1
ATOM 1968 N N . VAL A 1 244 ? -15.366 -3.460 -4.141 1.00 93.31 244 VAL A N 1
ATOM 1969 C CA . VAL A 1 244 ? -14.573 -4.646 -3.776 1.00 93.31 244 VAL A CA 1
ATOM 1970 C C . VAL A 1 244 ? -15.400 -5.678 -3.008 1.00 93.31 244 VAL A C 1
ATOM 1972 O O . VAL A 1 244 ? -15.262 -6.868 -3.265 1.00 93.31 244 VAL A O 1
ATOM 1975 N N . LEU A 1 245 ? -16.283 -5.246 -2.101 1.00 91.19 245 LEU A N 1
ATOM 1976 C CA . LEU A 1 245 ? -17.136 -6.160 -1.331 1.00 91.19 245 LEU A CA 1
ATOM 1977 C C . LEU A 1 245 ? -18.083 -6.992 -2.209 1.00 91.19 245 LEU A C 1
ATOM 1979 O O . LEU A 1 245 ? -18.499 -8.057 -1.770 1.00 91.19 245 LEU A O 1
ATOM 1983 N N . ASN A 1 246 ? -18.417 -6.513 -3.415 1.00 74.75 246 ASN A N 1
ATOM 1984 C CA . ASN A 1 246 ? -19.165 -7.212 -4.472 1.00 74.75 246 ASN A CA 1
ATOM 1985 C C . ASN A 1 246 ? -20.461 -7.955 -4.046 1.00 74.75 246 ASN A C 1
ATOM 1987 O O . ASN A 1 246 ? -21.001 -8.739 -4.823 1.00 74.75 246 ASN A O 1
ATOM 1991 N N . ASP A 1 247 ? -21.001 -7.713 -2.847 1.00 63.16 247 ASP A N 1
ATOM 1992 C CA . ASP A 1 247 ? -22.181 -8.411 -2.339 1.00 63.16 247 ASP A CA 1
ATOM 1993 C C . ASP A 1 247 ? -23.111 -7.474 -1.553 1.00 63.16 247 ASP A C 1
ATOM 1995 O O . ASP A 1 247 ? -22.767 -6.913 -0.513 1.00 63.16 247 ASP A O 1
ATOM 1999 N N . PHE A 1 248 ? -24.334 -7.330 -2.066 1.00 54.88 248 PHE A N 1
ATOM 2000 C CA . PHE A 1 248 ? -25.422 -6.544 -1.479 1.00 54.88 248 PHE A CA 1
ATOM 2001 C C . PHE A 1 248 ? -26.110 -7.255 -0.300 1.00 54.88 248 PHE A C 1
ATOM 2003 O O . PHE A 1 248 ? -27.031 -6.689 0.289 1.00 54.88 248 PHE A O 1
ATOM 2010 N N . LYS A 1 249 ? -25.728 -8.500 0.023 1.00 57.75 249 LYS A N 1
ATOM 2011 C CA . LYS A 1 249 ? -26.437 -9.330 1.012 1.00 57.75 249 LYS A CA 1
ATOM 2012 C C . LYS A 1 249 ? -25.779 -9.398 2.389 1.00 57.75 249 LYS A C 1
ATOM 2014 O O . LYS A 1 249 ? -26.462 -9.752 3.351 1.00 57.75 249 LYS A O 1
ATOM 2019 N N . ARG A 1 250 ? -24.490 -9.065 2.517 1.00 72.50 250 ARG A N 1
ATOM 2020 C CA . ARG A 1 250 ? -23.810 -9.035 3.820 1.00 72.50 250 ARG A CA 1
ATOM 2021 C C . ARG A 1 250 ? -24.044 -7.691 4.511 1.00 72.50 250 ARG A C 1
ATOM 2023 O O . ARG A 1 250 ? -23.728 -6.636 3.971 1.00 72.50 250 ARG A O 1
ATOM 2030 N N . ASN A 1 251 ? -24.561 -7.736 5.739 1.00 85.69 251 ASN A N 1
ATOM 2031 C CA . ASN A 1 251 ? -24.749 -6.559 6.594 1.00 85.69 251 ASN A CA 1
ATOM 2032 C C . ASN A 1 251 ? -23.408 -6.106 7.208 1.00 85.69 251 ASN A C 1
ATOM 2034 O O . ASN A 1 251 ? -23.231 -6.157 8.424 1.00 85.69 251 ASN A O 1
ATOM 2038 N N . ILE A 1 252 ? -22.452 -5.694 6.370 1.00 93.75 252 ILE A N 1
ATOM 2039 C CA . ILE A 1 252 ? -21.198 -5.081 6.824 1.00 93.75 252 ILE A CA 1
ATOM 2040 C C . ILE A 1 252 ? -21.458 -3.598 7.080 1.00 93.75 252 ILE A C 1
ATOM 2042 O O . ILE A 1 252 ? -21.901 -2.862 6.199 1.00 93.75 252 ILE A O 1
ATOM 2046 N N . ASN A 1 253 ? -21.159 -3.145 8.293 1.00 95.69 253 ASN A N 1
ATOM 2047 C CA . ASN A 1 253 ? -21.274 -1.745 8.657 1.00 95.69 253 ASN A CA 1
ATOM 2048 C C . ASN A 1 253 ? -20.120 -0.939 8.034 1.00 95.69 253 ASN A C 1
ATOM 2050 O O . ASN A 1 253 ? -18.983 -1.040 8.492 1.00 95.69 253 ASN A O 1
ATOM 2054 N N . LEU A 1 254 ? -20.395 -0.139 7.001 1.00 96.62 254 LEU A N 1
ATOM 2055 C CA . LEU A 1 254 ? -19.402 0.749 6.393 1.00 96.62 254 LEU A CA 1
ATOM 2056 C C . LEU A 1 254 ? -19.545 2.165 6.945 1.00 96.62 254 LEU A C 1
ATOM 2058 O O . LEU A 1 254 ? -20.525 2.862 6.678 1.00 96.62 254 LEU A O 1
ATOM 2062 N N . ILE A 1 255 ? -18.546 2.597 7.706 1.00 98.19 255 ILE A N 1
ATOM 2063 C CA . ILE A 1 255 ? -18.563 3.895 8.378 1.00 98.19 255 ILE A CA 1
ATOM 2064 C C . ILE A 1 255 ? -17.328 4.695 8.012 1.00 98.19 255 ILE A C 1
ATOM 2066 O O . ILE A 1 255 ? -16.295 4.138 7.646 1.00 98.19 255 ILE A O 1
ATOM 2070 N N . ALA A 1 256 ? -17.430 6.010 8.117 1.00 98.50 256 ALA A N 1
ATOM 2071 C CA . ALA A 1 256 ? -16.334 6.901 7.811 1.00 98.50 256 ALA A CA 1
ATOM 2072 C C . ALA A 1 256 ? -16.212 8.062 8.791 1.00 98.50 256 ALA A C 1
ATOM 2074 O O . ALA A 1 256 ? -17.190 8.464 9.426 1.00 98.50 256 ALA A O 1
ATOM 2075 N N . TYR A 1 257 ? -14.996 8.598 8.842 1.00 98.62 257 TYR A N 1
ATOM 2076 C CA . TYR A 1 257 ? -14.611 9.788 9.585 1.00 98.62 257 TYR A CA 1
ATOM 2077 C C . TYR A 1 257 ? -13.682 10.652 8.730 1.00 98.62 257 TYR A C 1
ATOM 2079 O O . TYR A 1 257 ? -12.885 10.134 7.939 1.00 98.62 257 TYR A O 1
ATOM 2087 N N . SER A 1 258 ? -13.757 11.967 8.928 1.00 97.75 258 SER A N 1
ATOM 2088 C CA . SER A 1 258 ? -12.673 12.857 8.513 1.00 97.75 258 SER A CA 1
ATOM 2089 C C . SER A 1 258 ? -11.484 12.648 9.460 1.00 97.75 258 SER A C 1
ATOM 2091 O O . SER A 1 258 ? -11.722 12.490 10.658 1.00 97.75 258 SER A O 1
ATOM 2093 N N . PRO A 1 259 ? -10.220 12.657 8.997 1.00 96.94 259 PRO A N 1
ATOM 2094 C CA . PRO A 1 259 ? -9.074 12.548 9.901 1.00 96.94 259 PRO A CA 1
ATOM 2095 C C . PRO A 1 259 ? -9.082 13.625 10.994 1.00 96.94 259 PRO A C 1
ATOM 2097 O O . PRO A 1 259 ? -8.871 13.302 12.160 1.00 96.94 259 PRO A O 1
ATOM 2100 N N . ASP A 1 260 ? -9.413 14.870 10.634 1.00 96.50 260 ASP A N 1
ATOM 2101 C CA . ASP A 1 260 ? -9.465 16.007 11.566 1.00 96.50 260 ASP A CA 1
ATOM 2102 C C . ASP A 1 260 ? -10.703 15.997 12.490 1.00 96.50 260 ASP A C 1
ATOM 2104 O O . ASP A 1 260 ? -10.761 16.766 13.448 1.00 96.50 260 ASP A O 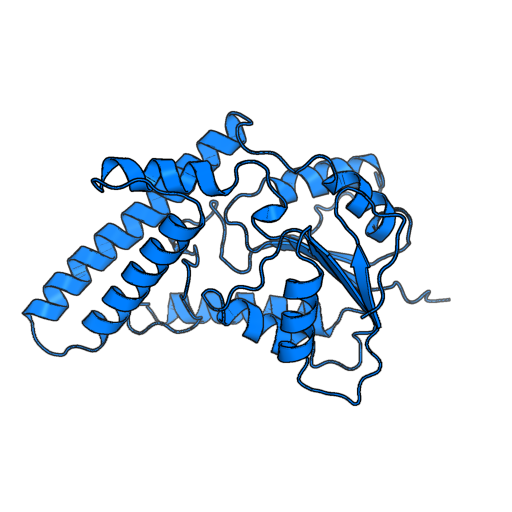1
ATOM 2108 N N . ASP A 1 261 ? -11.703 15.145 12.226 1.00 97.50 261 ASP A N 1
ATOM 2109 C CA . ASP A 1 261 ? -12.896 15.000 13.066 1.00 97.50 261 ASP A CA 1
ATOM 2110 C C . ASP A 1 261 ? -13.322 13.534 13.178 1.00 97.50 261 ASP A C 1
ATOM 2112 O O . ASP A 1 261 ? -14.145 13.010 12.419 1.00 97.50 261 ASP A O 1
ATOM 2116 N N . LEU A 1 262 ? -12.793 12.879 14.210 1.00 97.25 262 LEU A N 1
ATOM 2117 C CA . LEU A 1 262 ? -13.164 11.513 14.548 1.00 97.25 262 LEU A CA 1
ATOM 2118 C C . LEU A 1 262 ? -14.499 11.431 15.304 1.00 97.25 262 LEU A C 1
ATOM 2120 O O . LEU A 1 262 ? -14.924 10.326 15.630 1.00 97.25 262 LEU A O 1
ATOM 2124 N N . THR A 1 263 ? -15.165 12.537 15.650 1.00 97.31 263 THR A N 1
ATOM 2125 C CA . THR A 1 263 ? -16.424 12.521 16.421 1.00 97.31 263 THR A CA 1
ATOM 2126 C C . THR A 1 263 ? -17.647 12.345 15.526 1.00 97.31 263 THR A C 1
ATOM 2128 O O . THR A 1 263 ? -18.555 11.585 15.877 1.00 97.31 263 THR A O 1
ATOM 2131 N N . THR A 1 264 ? -17.631 12.952 14.339 1.00 97.75 264 THR A N 1
ATOM 2132 C CA . THR A 1 264 ? -18.733 12.877 13.378 1.00 97.75 264 THR A CA 1
ATOM 2133 C C . THR A 1 264 ? -18.681 11.575 12.585 1.00 97.75 264 THR A C 1
ATOM 2135 O O . THR A 1 264 ? -17.912 11.418 11.639 1.00 97.75 264 THR A O 1
ATOM 2138 N N . LYS A 1 265 ? -19.539 10.623 12.962 1.00 97.88 265 LYS A N 1
ATOM 2139 C CA . LYS A 1 265 ? -19.706 9.358 12.241 1.00 97.88 265 LYS A CA 1
ATOM 2140 C C . LYS A 1 265 ? -20.528 9.568 10.968 1.00 97.88 265 LYS A C 1
ATOM 2142 O O . LYS A 1 265 ? -21.663 10.036 11.034 1.00 97.88 265 LYS A O 1
ATOM 2147 N N . ILE A 1 266 ? -20.003 9.111 9.835 1.00 98.25 266 ILE A N 1
ATOM 2148 C CA . ILE A 1 266 ? -20.701 9.106 8.545 1.00 98.25 266 ILE A CA 1
ATOM 2149 C C . ILE A 1 266 ? -21.014 7.659 8.164 1.00 98.25 266 ILE A C 1
ATOM 2151 O O . ILE A 1 266 ? -20.114 6.826 8.094 1.00 98.25 266 ILE A O 1
ATOM 2155 N N . GLN A 1 267 ? -22.289 7.350 7.934 1.00 97.06 267 GLN A N 1
ATOM 2156 C CA . GLN A 1 267 ? -22.739 6.020 7.519 1.00 97.06 267 GLN A CA 1
ATOM 2157 C C . GLN A 1 267 ? -22.840 5.950 5.991 1.00 97.06 267 GLN A C 1
ATOM 2159 O O . GLN A 1 267 ? -23.417 6.853 5.380 1.00 97.06 267 GLN A O 1
ATOM 2164 N N . TYR A 1 268 ? -22.319 4.878 5.389 1.00 93.25 268 TYR A N 1
ATOM 2165 C CA . TYR A 1 268 ? -22.459 4.589 3.960 1.00 93.25 268 TYR A CA 1
ATOM 2166 C C . TYR A 1 268 ? -23.277 3.341 3.690 1.00 93.25 268 TYR A C 1
ATOM 2168 O O . TYR A 1 268 ? -23.219 2.387 4.490 1.00 93.25 268 TYR A O 1
#

Solvent-accessible surface area (backbone atoms only — not comparable to full-atom values): 14419 Å² total; per-residue (Å²): 132,86,78,81,61,48,30,36,36,42,39,36,22,57,65,41,32,39,60,57,50,53,38,49,36,65,61,49,42,87,80,43,102,58,88,61,53,66,65,53,45,46,52,51,46,26,49,52,47,51,50,48,48,56,30,50,72,49,86,52,70,66,38,51,54,50,39,55,52,51,53,50,53,52,53,49,50,37,46,47,35,27,53,35,39,54,49,34,48,77,70,61,66,36,43,59,38,88,52,53,61,59,50,42,43,73,76,44,72,76,49,80,55,45,73,40,42,35,29,58,36,44,66,57,57,60,58,53,51,50,38,57,52,45,47,73,75,42,73,81,57,90,60,77,70,56,69,44,49,79,26,21,34,48,92,43,33,88,57,47,57,54,43,60,53,57,62,77,52,79,75,58,54,72,69,58,29,53,54,43,46,51,51,49,54,50,52,22,48,53,47,29,70,17,32,34,42,36,40,30,23,56,71,81,46,79,57,41,48,49,59,49,50,41,48,30,60,8,61,72,32,93,51,48,42,34,39,38,33,35,25,88,59,31,73,63,38,51,52,49,52,56,61,48,64,72,56,95,80,65,86,53,45,40,36,32,24,41,61,95,38,79,78,60,79,42,82,106

Radius of gyration: 19.29 Å; Cα contacts (8 Å, |Δi|>4): 408; chains: 1; bounding box: 46×36×61 Å